Protein AF-0000000085042756 (afdb_homodimer)

Secondary structure (DSSP, 8-state):
-----GGGGGGGSHHHHHHHHHHHHHHHHHHHHHHHHHHT-HHHHHHHEEEEEEEE-TTS-EE-HHHHHHHHHTSSS-EEEEEEEEEEEEEETTEEEEEEEEEEEE--TTS--EEEEEEEEEEEEEETTEEEEEEEEEEE-/--------GGGGSHHHHHHHHHHHHHHHHHHHHHHHHHHT-HHHHHHHEEEEEEEE-TTS-EE-HHHHHHHHHTSSS-EEEEEEEEEEEEEETTEEEEEEEEEEEE--TTS--EEEEEEEEEEEEEETTEEEEEEEEEEE-

Organism: Cyclobacterium marinum (strain ATCC 25205 / DSM 745 / LMG 13164 / NCIMB 1802) (NCBI:txid880070)

Nearest PDB structures (foldseek):
  2r4i-assembly1_B  TM=9.345E-01  e=8.803E-09  Cytophaga hutchinsonii ATCC 33406
  3fsd-assembly1_A-2  TM=9.261E-01  e=1.048E-08  Rhodospirillum rubrum ATCC 11170
  7urz-assembly1_A  TM=7.997E-01  e=5.750E-07  Homo sapiens
  5ien-assembly2_B  TM=8.148E-01  e=1.635E-06  synthetic construct
  2gex-assembly1_A  TM=6.439E-01  e=2.227E-05  Streptomyces nogalater

Foldseek 3Di:
DDDDPDPDDPDPPPVVVVVVVVQVQVVVLVVQCQVCLQVLPLVSLPVQADQQEWEAEAVGDTDGSVRVSCCRNVQQWHWNDWDWAPWDWDDDVQKIKIWTWIWGWTDGPPDDIDIDTWIKIWMWGDDPNHTHTRYMHIHHD/DPDDPPDDDPDPPPVVVVVVVVQVQVVVLVVQCQVCLQVLPLVSLPVQADQQEWEAEAVGDTDGSVRVSCCRNVQQWHWNDWDWADWDWDDDVQKIKIWTWIWGWTDGPPDDIDIDTWIKIWMWGDDPNHTHTRYMHIHHD

Structure (mmCIF, N/CA/C/O backbone):
data_AF-0000000085042756-model_v1
#
loop_
_entity.id
_entity.type
_entity.pdbx_description
1 polymer 'DUF4440 domain-containing protein'
#
loop_
_atom_site.group_PDB
_atom_site.id
_atom_site.type_symbol
_atom_site.label_atom_id
_atom_site.label_alt_id
_atom_site.label_comp_id
_atom_site.label_asym_id
_atom_site.label_entity_id
_atom_site.label_seq_id
_atom_site.pdbx_PDB_ins_code
_atom_site.Cartn_x
_atom_site.Cartn_y
_atom_site.Cartn_z
_atom_site.occupancy
_atom_site.B_iso_or_equiv
_atom_site.auth_seq_id
_atom_site.auth_comp_id
_atom_site.auth_asym_id
_atom_site.auth_atom_id
_atom_site.pdbx_PDB_model_num
ATOM 1 N N . MET A 1 1 ? 49.281 -28.281 27.344 1 35.12 1 MET A N 1
ATOM 2 C CA . MET A 1 1 ? 47.906 -28.031 27.734 1 35.12 1 MET A CA 1
ATOM 3 C C . MET A 1 1 ? 47.281 -26.922 26.875 1 35.12 1 MET A C 1
ATOM 5 O O . MET A 1 1 ? 48 -26.094 26.312 1 35.12 1 MET A O 1
ATOM 9 N N . PHE A 1 2 ? 45.812 -27.109 26.391 1 37.91 2 PHE A N 1
ATOM 10 C CA . PHE A 1 2 ? 44.781 -26.688 25.453 1 37.91 2 PHE A CA 1
ATOM 11 C C . PHE A 1 2 ? 44.344 -25.266 25.75 1 37.91 2 PHE A C 1
ATOM 13 O O . PHE A 1 2 ? 43.688 -25 26.766 1 37.91 2 PHE A O 1
ATOM 20 N N . LYS A 1 3 ? 45.125 -24.172 25.453 1 38.56 3 LYS A N 1
ATOM 21 C CA . LYS A 1 3 ? 44.844 -22.75 25.594 1 38.56 3 LYS A CA 1
ATOM 22 C C . LYS A 1 3 ? 43.5 -22.375 24.984 1 38.56 3 LYS A C 1
ATOM 24 O O . LYS A 1 3 ? 42.938 -23.141 24.188 1 38.56 3 LYS A O 1
ATOM 29 N N . TYR A 1 4 ? 43.125 -20.984 24.781 1 41.78 4 TYR A N 1
ATOM 30 C CA . TYR A 1 4 ? 42.094 -19.953 24.828 1 41.78 4 TYR A CA 1
ATOM 31 C C . TYR A 1 4 ? 41.25 -19.969 23.562 1 41.78 4 TYR A C 1
ATOM 33 O O . TYR A 1 4 ? 41.75 -19.812 22.453 1 41.78 4 TYR A O 1
ATOM 41 N N . PHE A 1 5 ? 40.156 -20.797 23.484 1 42.5 5 PHE A N 1
ATOM 42 C CA . PHE A 1 5 ? 39.062 -20.969 22.531 1 42.5 5 PHE A CA 1
ATOM 43 C C . PHE A 1 5 ? 38.25 -19.688 22.375 1 42.5 5 PHE A C 1
ATOM 45 O O . PHE A 1 5 ? 37.688 -19.422 21.312 1 42.5 5 PHE A O 1
ATOM 52 N N . PHE A 1 6 ? 38 -18.734 23.344 1 44.19 6 PHE A N 1
ATOM 53 C CA . PHE A 1 6 ? 36.625 -18.25 23.516 1 44.19 6 PHE A CA 1
ATOM 54 C C . PHE A 1 6 ? 36.312 -17.141 22.516 1 44.19 6 PHE A C 1
ATOM 56 O O . PHE A 1 6 ? 35.188 -16.641 22.469 1 44.19 6 PHE A O 1
ATOM 63 N N . THR A 1 7 ? 37.062 -16.547 21.656 1 43.69 7 THR A N 1
ATOM 64 C CA . THR A 1 7 ? 36.75 -15.133 21.484 1 43.69 7 THR A CA 1
ATOM 65 C C . THR A 1 7 ? 35.562 -14.945 20.547 1 43.69 7 THR A C 1
ATOM 67 O O . THR A 1 7 ? 34.906 -13.891 20.562 1 43.69 7 THR A O 1
ATOM 70 N N . LEU A 1 8 ? 35.062 -15.883 19.688 1 46.75 8 LEU A N 1
ATOM 71 C CA . LEU A 1 8 ? 34.594 -15.234 18.469 1 46.75 8 LEU A CA 1
ATOM 72 C C . LEU A 1 8 ? 33.125 -14.82 18.578 1 46.75 8 LEU A C 1
ATOM 74 O O . LEU A 1 8 ? 32.531 -14.398 17.594 1 46.75 8 LEU A O 1
ATOM 78 N N . CYS A 1 9 ? 32.344 -15.031 19.688 1 44.5 9 CYS A N 1
ATOM 79 C CA . CYS A 1 9 ? 30.922 -15.125 19.438 1 44.5 9 CYS A CA 1
ATOM 80 C C . CYS A 1 9 ? 30.312 -13.742 19.25 1 44.5 9 CYS A C 1
ATOM 82 O O . CYS A 1 9 ? 29.094 -13.594 19.297 1 44.5 9 CYS A O 1
ATOM 84 N N . PHE A 1 10 ? 30.875 -12.547 19.391 1 45.38 10 PHE A N 1
ATOM 85 C CA . PHE A 1 10 ? 30.125 -11.375 19.844 1 45.38 10 PHE A CA 1
ATOM 86 C C . PHE A 1 10 ? 29.312 -10.781 18.688 1 45.38 10 PHE A C 1
ATOM 88 O O . PHE A 1 10 ? 28.766 -9.68 18.812 1 45.38 10 PHE A O 1
ATOM 95 N N . LEU A 1 11 ? 29.422 -11.133 17.422 1 44.56 11 LEU A N 1
ATOM 96 C CA . LEU A 1 11 ? 28.969 -10.148 16.438 1 44.56 11 LEU A CA 1
ATOM 97 C C . LEU A 1 11 ? 27.453 -10.164 16.297 1 44.56 11 LEU A C 1
ATOM 99 O O . LEU A 1 11 ? 26.891 -9.43 15.484 1 44.56 11 LEU A O 1
ATOM 103 N N . PHE A 1 12 ? 26.719 -11.156 16.766 1 45.97 12 PHE A N 1
ATOM 104 C CA . PHE A 1 12 ? 25.328 -11.297 16.328 1 45.97 12 PHE A CA 1
ATOM 105 C C . PHE A 1 12 ? 24.438 -10.289 17.031 1 45.97 12 PHE A C 1
ATOM 107 O O . PHE A 1 12 ? 23.281 -10.086 16.641 1 45.97 12 PHE A O 1
ATOM 114 N N . SER A 1 13 ? 24.828 -9.648 18.203 1 48.69 13 SER A N 1
ATOM 115 C CA . SER A 1 13 ? 23.875 -8.914 19.031 1 48.69 13 SER A CA 1
ATOM 116 C C . SER A 1 13 ? 23.578 -7.539 18.453 1 48.69 13 SER A C 1
ATOM 118 O O . SER A 1 13 ? 22.609 -6.887 18.844 1 48.69 13 SER A O 1
ATOM 120 N N . SER A 1 14 ? 24.391 -7 17.609 1 48.12 14 SER A N 1
ATOM 121 C CA . SER A 1 14 ? 24.219 -5.602 17.234 1 48.12 14 SER A CA 1
ATOM 122 C C . SER A 1 14 ? 23.094 -5.438 16.219 1 48.12 14 SER A C 1
ATOM 124 O O . SER A 1 14 ? 22.5 -4.363 16.109 1 48.12 14 SER A O 1
ATOM 126 N N . ALA A 1 15 ? 22.734 -6.469 15.453 1 50.44 15 ALA A N 1
ATOM 127 C CA . ALA A 1 15 ? 21.719 -6.332 14.414 1 50.44 15 ALA A CA 1
ATOM 128 C C . ALA A 1 15 ? 20.344 -6.078 15.016 1 50.44 15 ALA A C 1
ATOM 130 O O . ALA A 1 15 ? 19.578 -5.254 14.516 1 50.44 15 ALA A O 1
ATOM 131 N N . LEU A 1 16 ? 20 -6.66 16.109 1 49.41 16 LEU A N 1
ATOM 132 C CA . LEU A 1 16 ? 18.688 -6.508 16.719 1 49.41 16 LEU A CA 1
ATOM 133 C C . LEU A 1 16 ? 18.516 -5.098 17.281 1 49.41 16 LEU A C 1
ATOM 135 O O . LEU A 1 16 ? 17.438 -4.512 17.156 1 49.41 16 LEU A O 1
ATOM 139 N N . LEU A 1 17 ? 19.547 -4.496 18.031 1 46.59 17 LEU A N 1
ATOM 140 C CA . LEU A 1 17 ? 19.453 -3.145 18.562 1 46.59 17 LEU A CA 1
ATOM 141 C C . LEU A 1 17 ? 19.312 -2.121 17.453 1 46.59 17 LEU A C 1
ATOM 143 O O . LEU A 1 17 ? 18.594 -1.125 17.594 1 46.59 17 LEU A O 1
ATOM 147 N N . ALA A 1 18 ? 20 -2.387 16.359 1 55.75 18 ALA A N 1
ATOM 148 C CA . ALA A 1 18 ? 19.938 -1.485 15.211 1 55.75 18 ALA A CA 1
ATOM 149 C C . ALA A 1 18 ? 18.547 -1.481 14.586 1 55.75 18 ALA A C 1
ATOM 151 O O . ALA A 1 18 ? 18.031 -0.43 14.188 1 55.75 18 ALA A O 1
ATOM 152 N N . GLN A 1 19 ? 17.906 -2.586 14.664 1 68.06 19 GLN A N 1
ATOM 153 C CA . GLN A 1 19 ? 16.547 -2.66 14.125 1 68.06 19 GLN A CA 1
ATOM 154 C C . GLN A 1 19 ? 15.57 -1.886 15 1 68.06 19 GLN A C 1
ATOM 156 O O . GLN A 1 19 ? 14.68 -1.203 14.492 1 68.06 19 GLN A O 1
ATOM 161 N N . ASP A 1 20 ? 15.828 -1.825 16.234 1 80.56 20 ASP A N 1
ATOM 162 C CA . ASP A 1 20 ? 14.93 -1.137 17.156 1 80.56 20 ASP A CA 1
ATOM 163 C C . ASP A 1 20 ? 15 0.376 16.969 1 80.56 20 ASP A C 1
ATOM 165 O O . ASP A 1 20 ? 13.977 1.056 16.953 1 80.56 20 ASP A O 1
ATOM 169 N N . LYS A 1 21 ? 16.203 0.839 16.719 1 90.5 21 LYS A N 1
ATOM 170 C CA . LYS A 1 21 ? 16.359 2.279 16.531 1 90.5 21 LYS A CA 1
ATOM 171 C C . LYS A 1 21 ? 15.711 2.73 15.219 1 90.5 21 LYS A C 1
ATOM 173 O O . LYS A 1 21 ? 15.117 3.807 15.156 1 90.5 21 LYS A O 1
ATOM 178 N N . GLN A 1 22 ? 15.812 1.946 14.273 1 95 22 GLN A N 1
ATOM 179 C CA . GLN A 1 22 ? 15.219 2.287 12.984 1 95 22 GLN A CA 1
ATOM 180 C C . GLN A 1 22 ? 13.695 2.264 13.055 1 95 22 GLN A C 1
ATOM 182 O O . GLN A 1 22 ? 13.031 3.1 12.445 1 95 22 GLN A O 1
ATOM 187 N N . ILE A 1 23 ? 13.195 1.317 13.836 1 97.5 23 ILE A N 1
ATOM 188 C CA . ILE A 1 23 ? 11.75 1.239 14 1 97.5 23 ILE A CA 1
ATOM 189 C C . ILE A 1 23 ? 11.242 2.496 14.695 1 97.5 23 ILE A C 1
ATOM 191 O O . ILE A 1 23 ? 10.242 3.084 14.281 1 97.5 23 ILE A O 1
ATOM 195 N N . VAL A 1 24 ? 11.906 2.936 15.688 1 97.5 24 VAL A N 1
ATOM 196 C CA . VAL A 1 24 ? 11.516 4.137 16.406 1 97.5 24 VAL A CA 1
ATOM 197 C C . VAL A 1 24 ? 11.57 5.348 15.484 1 97.5 24 VAL A C 1
ATOM 199 O O . VAL A 1 24 ? 10.695 6.215 15.523 1 97.5 24 VAL A O 1
ATOM 202 N N . ALA A 1 25 ? 12.562 5.414 14.641 1 98.31 25 ALA A N 1
ATOM 203 C CA . ALA A 1 25 ? 12.688 6.52 13.688 1 98.31 25 ALA A CA 1
ATOM 204 C C . ALA A 1 25 ? 11.516 6.535 12.711 1 98.31 25 ALA A C 1
ATOM 206 O O . ALA A 1 25 ? 11 7.602 12.359 1 98.31 25 ALA A O 1
ATOM 207 N N . VAL A 1 26 ? 11.07 5.359 12.266 1 98.81 26 VAL A N 1
ATOM 208 C CA . VAL A 1 26 ? 9.914 5.27 11.383 1 98.81 26 VAL A CA 1
ATOM 209 C C . VAL A 1 26 ? 8.656 5.711 12.125 1 98.81 26 VAL A C 1
ATOM 211 O O . VAL A 1 26 ? 7.84 6.461 11.586 1 98.81 26 VAL A O 1
ATOM 214 N N . GLU A 1 27 ? 8.508 5.277 13.359 1 98.75 27 GLU A N 1
ATOM 215 C CA . GLU A 1 27 ? 7.355 5.668 14.164 1 98.75 27 GLU A CA 1
ATOM 216 C C . GLU A 1 27 ? 7.316 7.18 14.375 1 98.75 27 GLU A C 1
ATOM 218 O O . GLU A 1 27 ? 6.246 7.789 14.336 1 98.75 27 GLU A O 1
ATOM 223 N N . ASN A 1 28 ? 8.438 7.762 14.586 1 98.62 28 ASN A N 1
ATOM 224 C CA . ASN A 1 28 ? 8.508 9.211 14.711 1 98.62 28 ASN A CA 1
ATOM 225 C C . ASN A 1 28 ? 8.117 9.906 13.414 1 98.62 28 ASN A C 1
ATOM 227 O O . ASN A 1 28 ? 7.48 10.961 13.438 1 98.62 28 ASN A O 1
ATOM 231 N N . ALA A 1 29 ? 8.5 9.352 12.32 1 98.88 29 ALA A N 1
ATOM 232 C CA . ALA A 1 29 ? 8.117 9.906 11.023 1 98.88 29 ALA A CA 1
ATOM 233 C C . ALA A 1 29 ? 6.605 9.852 10.828 1 98.88 29 ALA A C 1
ATOM 235 O O . ALA A 1 29 ? 6 10.805 10.328 1 98.88 29 ALA A O 1
ATOM 236 N N . VAL A 1 30 ? 6.027 8.742 11.242 1 98.94 30 VAL A N 1
ATOM 237 C CA . VAL A 1 30 ? 4.578 8.625 11.156 1 98.94 30 VAL A CA 1
ATOM 238 C C . VAL A 1 30 ? 3.92 9.703 12.016 1 98.94 30 VAL A C 1
ATOM 240 O O . VAL A 1 30 ? 2.986 10.375 11.578 1 98.94 30 VAL A O 1
ATOM 243 N N . THR A 1 31 ? 4.41 9.898 13.219 1 98.81 31 THR A N 1
ATOM 244 C CA . THR A 1 31 ? 3.881 10.914 14.117 1 98.81 31 THR A CA 1
ATOM 245 C C . THR A 1 31 ? 4.008 12.305 13.5 1 98.81 31 THR A C 1
ATOM 247 O O . THR A 1 31 ? 3.074 13.102 13.562 1 98.81 31 THR A O 1
ATOM 250 N N . GLU A 1 32 ? 5.145 12.547 12.898 1 98.88 32 GLU A N 1
ATOM 251 C CA . GLU A 1 32 ? 5.363 13.828 12.234 1 98.88 32 GLU A CA 1
ATOM 252 C C . GLU A 1 32 ? 4.375 14.039 11.094 1 98.88 32 GLU A C 1
ATOM 254 O O . GLU A 1 32 ? 3.828 15.133 10.93 1 98.88 32 GLU A O 1
ATOM 259 N N . LEU A 1 33 ? 4.125 13.016 10.32 1 98.94 33 LEU A N 1
ATOM 260 C CA . LEU A 1 33 ? 3.158 13.109 9.234 1 98.94 33 LEU A CA 1
ATOM 261 C C . LEU A 1 33 ? 1.771 13.445 9.766 1 98.94 33 LEU A C 1
ATOM 263 O O . LEU A 1 33 ? 1.116 14.367 9.273 1 98.94 33 LEU A O 1
ATOM 267 N N . VAL A 1 34 ? 1.391 12.734 10.797 1 98.75 34 VAL A N 1
ATOM 268 C CA . VAL A 1 34 ? 0.057 12.906 11.359 1 98.75 34 VAL A CA 1
ATOM 269 C C . VAL A 1 34 ? -0.096 14.328 11.898 1 98.75 34 VAL A C 1
ATOM 271 O O . VAL A 1 34 ? -1.093 15 11.617 1 98.75 34 VAL A O 1
ATOM 274 N N . ASP A 1 35 ? 0.899 14.789 12.594 1 98.5 35 ASP A N 1
ATOM 275 C CA . ASP A 1 35 ? 0.873 16.141 13.156 1 98.5 35 ASP A CA 1
ATOM 276 C C . ASP A 1 35 ? 0.791 17.188 12.047 1 98.5 35 ASP A C 1
ATOM 278 O O . ASP A 1 35 ? 0.036 18.156 12.156 1 98.5 35 ASP A O 1
ATOM 282 N N . ALA A 1 36 ? 1.558 17 11 1 98.62 36 ALA A N 1
ATOM 283 C CA . ALA A 1 36 ? 1.574 17.938 9.883 1 98.62 36 ALA A CA 1
ATOM 284 C C . ALA A 1 36 ? 0.234 17.938 9.156 1 98.62 36 ALA A C 1
ATOM 286 O O . ALA A 1 36 ? -0.216 18.984 8.68 1 98.62 36 ALA A O 1
ATOM 287 N N . MET A 1 37 ? -0.431 16.797 9.047 1 98.56 37 MET A N 1
ATOM 288 C CA . MET A 1 37 ? -1.736 16.688 8.398 1 98.56 37 MET A CA 1
ATOM 289 C C . MET A 1 37 ? -2.799 17.438 9.195 1 98.56 37 MET A C 1
ATOM 291 O O . MET A 1 37 ? -3.592 18.188 8.625 1 98.56 37 MET A O 1
ATOM 295 N N . VAL A 1 38 ? -2.76 17.234 10.484 1 97.75 38 VAL A N 1
ATOM 296 C CA . VAL A 1 38 ? -3.74 17.891 11.336 1 97.75 38 VAL A CA 1
ATOM 297 C C . VAL A 1 38 ? -3.518 19.406 11.297 1 97.75 38 VAL A C 1
ATOM 299 O O . VAL A 1 38 ? -4.477 20.172 11.25 1 97.75 38 VAL A O 1
ATOM 302 N N . ALA A 1 39 ? -2.283 19.844 11.219 1 97.38 39 ALA A N 1
ATOM 303 C CA . ALA A 1 39 ? -1.941 21.266 11.203 1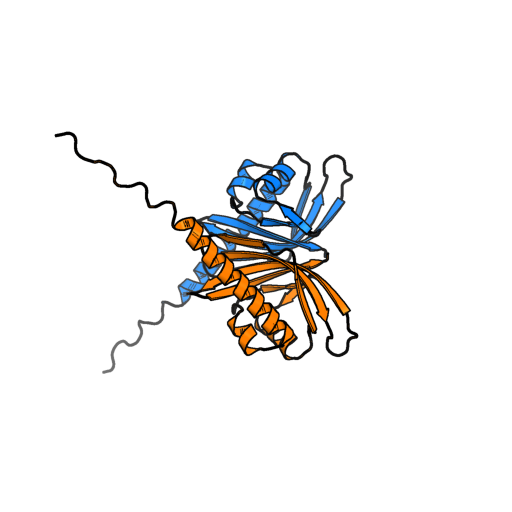 97.38 39 ALA A CA 1
ATOM 304 C C . ALA A 1 39 ? -2.182 21.859 9.82 1 97.38 39 ALA A C 1
ATOM 306 O O . ALA A 1 39 ? -2.244 23.078 9.672 1 97.38 39 ALA A O 1
ATOM 307 N N . GLY A 1 40 ? -2.254 21.047 8.82 1 97.38 40 GLY A N 1
ATOM 308 C CA . GLY A 1 40 ? -2.301 21.547 7.453 1 97.38 40 GLY A CA 1
ATOM 309 C C . GLY A 1 40 ? -1.048 22.297 7.051 1 97.38 40 GLY A C 1
ATOM 310 O O . GLY A 1 40 ? -1.123 23.297 6.348 1 97.38 40 GLY A O 1
ATOM 311 N N . ASP A 1 41 ? 0.108 21.844 7.527 1 98.38 41 ASP A N 1
ATOM 312 C CA . ASP A 1 41 ? 1.367 22.562 7.332 1 98.38 41 ASP A CA 1
ATOM 313 C C . ASP A 1 41 ? 2.049 22.125 6.035 1 98.38 41 ASP A C 1
ATOM 315 O O . ASP A 1 41 ? 2.711 21.078 6 1 98.38 41 ASP A O 1
ATOM 319 N N . ALA A 1 42 ? 1.979 22.938 5.035 1 98.75 42 ALA A N 1
ATOM 320 C CA . ALA A 1 42 ? 2.471 22.594 3.703 1 98.75 42 ALA A CA 1
ATOM 321 C C . ALA A 1 42 ? 3.967 22.297 3.73 1 98.75 42 ALA A C 1
ATOM 323 O O . ALA A 1 42 ? 4.434 21.344 3.096 1 98.75 42 ALA A O 1
ATOM 324 N N . SER A 1 43 ? 4.699 23.094 4.398 1 98.81 43 SER A N 1
ATOM 325 C CA . SER A 1 43 ? 6.152 22.953 4.422 1 98.81 43 SER A CA 1
ATOM 326 C C . SER A 1 43 ? 6.57 21.641 5.086 1 98.81 43 SER A C 1
ATOM 328 O O . SER A 1 43 ? 7.441 20.938 4.578 1 98.81 43 SER A O 1
ATOM 330 N N . ARG A 1 44 ? 5.988 21.281 6.203 1 98.81 44 ARG A N 1
ATOM 331 C CA . ARG A 1 44 ? 6.297 20.031 6.895 1 98.81 44 ARG A CA 1
ATOM 332 C C . ARG A 1 44 ? 5.867 18.828 6.062 1 98.81 44 ARG A C 1
ATOM 334 O O . ARG A 1 44 ? 6.574 17.828 6.012 1 98.81 44 ARG A O 1
ATOM 341 N N . LEU A 1 45 ? 4.707 18.984 5.406 1 98.94 45 LEU A N 1
ATOM 342 C CA . LEU A 1 45 ? 4.219 17.906 4.555 1 98.94 45 LEU A CA 1
ATOM 343 C C . LEU A 1 45 ? 5.156 17.672 3.375 1 98.94 45 LEU A C 1
ATOM 345 O O . LEU A 1 45 ? 5.422 16.531 3.002 1 98.94 45 LEU A O 1
ATOM 349 N N . GLU A 1 46 ? 5.598 18.719 2.807 1 98.88 46 GLU A N 1
ATOM 350 C CA . GLU A 1 46 ? 6.535 18.609 1.696 1 98.88 46 GLU A CA 1
ATOM 351 C C . GLU A 1 46 ? 7.824 17.922 2.131 1 98.88 46 GLU A C 1
ATOM 353 O O . GLU A 1 46 ? 8.367 17.094 1.393 1 98.88 46 GLU A O 1
ATOM 358 N N . LYS A 1 47 ? 8.297 18.219 3.273 1 98.75 47 LYS A N 1
ATOM 359 C CA . LYS A 1 47 ? 9.555 17.688 3.775 1 98.75 47 LYS A CA 1
ATOM 360 C C . LYS A 1 47 ? 9.438 16.203 4.094 1 98.75 47 LYS A C 1
ATOM 362 O O . LYS A 1 47 ? 10.383 15.438 3.889 1 98.75 47 LYS A O 1
ATOM 367 N N . ILE A 1 48 ? 8.281 15.766 4.547 1 98.94 48 ILE A N 1
ATOM 368 C CA . ILE A 1 48 ? 8.148 14.414 5.074 1 98.94 48 ILE A CA 1
ATOM 369 C C . ILE A 1 48 ? 7.621 13.484 3.982 1 98.94 48 ILE A C 1
ATOM 371 O O . ILE A 1 48 ? 7.484 12.273 4.199 1 98.94 48 ILE A O 1
ATOM 375 N N . THR A 1 49 ? 7.305 14.008 2.771 1 98.94 49 THR A N 1
ATOM 376 C CA . THR A 1 49 ? 6.82 13.164 1.681 1 98.94 49 THR A CA 1
ATOM 377 C C . THR A 1 49 ? 7.738 13.273 0.467 1 98.94 49 THR A C 1
ATOM 379 O O . THR A 1 49 ? 8.398 14.297 0.267 1 98.94 49 THR A O 1
ATOM 382 N N . ASP A 1 50 ? 7.789 12.227 -0.308 1 98.88 50 ASP A N 1
ATOM 383 C CA . ASP A 1 50 ? 8.633 12.164 -1.499 1 98.88 50 ASP A CA 1
ATOM 384 C C . ASP A 1 50 ? 8 12.938 -2.658 1 98.88 50 ASP A C 1
ATOM 386 O O . ASP A 1 50 ? 6.781 12.922 -2.828 1 98.88 50 ASP A O 1
ATOM 390 N N . PRO A 1 51 ? 8.852 13.57 -3.506 1 98.44 51 PRO A N 1
ATOM 391 C CA . PRO A 1 51 ? 8.289 14.219 -4.691 1 98.44 51 PRO A CA 1
ATOM 392 C C . PRO A 1 51 ? 7.516 13.258 -5.586 1 98.44 51 PRO A C 1
ATOM 394 O O . PRO A 1 51 ? 6.645 13.68 -6.348 1 98.44 51 PRO A O 1
ATOM 397 N N . ASN A 1 52 ? 7.789 11.938 -5.504 1 98.12 52 ASN A N 1
ATOM 398 C CA . ASN A 1 52 ? 7.098 10.922 -6.293 1 98.12 52 ASN A CA 1
ATOM 399 C C . ASN A 1 52 ? 5.996 10.234 -5.484 1 98.12 52 ASN A C 1
ATOM 401 O O . ASN A 1 52 ? 5.629 9.094 -5.77 1 98.12 52 ASN A O 1
ATOM 405 N N . LEU A 1 53 ? 5.496 10.945 -4.539 1 98.88 53 LEU A N 1
ATOM 406 C CA . LEU A 1 53 ? 4.465 10.406 -3.66 1 98.88 53 LEU A CA 1
ATOM 407 C C . LEU A 1 53 ? 3.279 9.891 -4.465 1 98.88 53 LEU A C 1
ATOM 409 O O . LEU A 1 53 ? 2.824 10.555 -5.402 1 98.88 53 LEU A O 1
ATOM 413 N N . SER A 1 54 ? 2.811 8.703 -4.148 1 98.94 54 SER A N 1
ATOM 414 C CA . SER A 1 54 ? 1.53 8.141 -4.566 1 98.94 54 SER A CA 1
ATOM 415 C C . SER A 1 54 ? 0.607 7.922 -3.371 1 98.94 54 SER A C 1
ATOM 417 O O . SER A 1 54 ? 0.755 6.941 -2.639 1 98.94 54 SER A O 1
ATOM 419 N N . TYR A 1 55 ? -0.352 8.812 -3.152 1 98.94 55 TYR A N 1
ATOM 420 C CA . TYR A 1 55 ? -1.206 8.836 -1.971 1 98.94 55 TYR A CA 1
ATOM 421 C C . TYR A 1 55 ? -2.619 8.375 -2.309 1 98.94 55 TYR A C 1
ATOM 423 O O . TYR A 1 55 ? -3.414 9.141 -2.861 1 98.94 55 TYR A O 1
ATOM 431 N N . GLY A 1 56 ? -2.936 7.129 -1.899 1 98.94 56 GLY A N 1
ATOM 432 C CA . GLY A 1 56 ? -4.207 6.527 -2.266 1 98.94 56 GLY A CA 1
ATOM 433 C C . GLY A 1 56 ? -5.223 6.543 -1.137 1 98.94 56 GLY A C 1
ATOM 434 O O . GLY A 1 56 ? -4.891 6.211 0.004 1 98.94 56 GLY A O 1
ATOM 435 N N . HIS A 1 57 ? -6.395 6.926 -1.464 1 98.38 57 HIS A N 1
ATOM 436 C CA . HIS A 1 57 ? -7.5 6.969 -0.515 1 98.38 57 HIS A CA 1
ATOM 437 C C . HIS A 1 57 ? -8.375 5.727 -0.633 1 98.38 57 HIS A C 1
ATOM 439 O O . HIS A 1 57 ? -8.273 4.977 -1.608 1 98.38 57 HIS A O 1
ATOM 445 N N . SER A 1 58 ? -9.258 5.551 0.314 1 97.94 58 SER A N 1
ATOM 446 C CA . SER A 1 58 ? -10.094 4.352 0.383 1 97.94 58 SER A CA 1
ATOM 447 C C . SER A 1 58 ? -11.141 4.348 -0.722 1 97.94 58 SER A C 1
ATOM 449 O O . SER A 1 58 ? -11.664 3.289 -1.08 1 97.94 58 SER A O 1
ATOM 451 N N . ASN A 1 59 ? -11.422 5.496 -1.243 1 96.75 59 ASN A N 1
ATOM 452 C CA . ASN A 1 59 ? -12.43 5.586 -2.295 1 96.75 59 ASN A CA 1
ATOM 453 C C . ASN A 1 59 ? -11.805 5.504 -3.682 1 96.75 59 ASN A C 1
ATOM 455 O O . ASN A 1 59 ? -12.484 5.684 -4.691 1 96.75 59 ASN A O 1
ATOM 459 N N . GLY A 1 60 ? -10.477 5.371 -3.754 1 97.88 60 GLY A N 1
ATOM 460 C CA . GLY A 1 60 ? -9.812 5.164 -5.031 1 97.88 60 GLY A CA 1
ATOM 461 C C . GLY A 1 60 ? -9.109 6.402 -5.547 1 97.88 60 GLY A C 1
ATOM 462 O O . GLY A 1 60 ? -8.328 6.332 -6.496 1 97.88 60 GLY A O 1
ATOM 463 N N . LEU A 1 61 ? -9.383 7.562 -4.961 1 97.94 61 LEU A N 1
ATOM 464 C CA . LEU A 1 61 ? -8.648 8.766 -5.34 1 97.94 61 LEU A CA 1
ATOM 465 C C . LEU A 1 61 ? -7.156 8.594 -5.09 1 97.94 61 LEU A C 1
ATOM 467 O O . LEU A 1 61 ? -6.75 8.102 -4.039 1 97.94 61 LEU A O 1
ATOM 471 N N . ILE A 1 62 ? -6.324 8.938 -6.113 1 98.81 62 ILE A N 1
ATOM 472 C CA . ILE A 1 62 ? -4.871 8.938 -5.992 1 98.81 62 ILE A CA 1
ATOM 473 C C . ILE A 1 62 ? -4.344 10.359 -6.16 1 98.81 62 ILE A C 1
ATOM 475 O O . ILE A 1 62 ? -4.684 11.047 -7.125 1 98.81 62 ILE A O 1
ATOM 479 N N . GLU A 1 63 ? -3.527 10.805 -5.234 1 98.88 63 GLU A N 1
ATOM 480 C CA . GLU A 1 63 ? -2.92 12.133 -5.293 1 98.88 63 GLU A CA 1
ATOM 481 C C . GLU A 1 63 ? -1.398 12.039 -5.352 1 98.88 63 GLU A C 1
ATOM 483 O O . GLU A 1 63 ? -0.796 11.203 -4.68 1 98.88 63 GLU A O 1
ATOM 488 N N . ASN A 1 64 ? -0.816 12.914 -6.137 1 98.81 64 ASN A N 1
ATOM 489 C CA . ASN A 1 64 ? 0.622 13.125 -6.012 1 98.81 64 ASN A CA 1
ATOM 490 C C . ASN A 1 64 ? 0.953 14.07 -4.863 1 98.81 64 ASN A C 1
ATOM 492 O O . ASN A 1 64 ? 0.062 14.484 -4.121 1 98.81 64 ASN A O 1
ATOM 496 N N . GLN A 1 65 ? 2.219 14.375 -4.727 1 98.88 65 GLN A N 1
ATOM 497 C CA . GLN A 1 65 ? 2.641 15.172 -3.578 1 98.88 65 GLN A CA 1
ATOM 498 C C . GLN A 1 65 ? 1.958 16.531 -3.576 1 98.88 65 GLN A C 1
ATOM 500 O O . GLN A 1 65 ? 1.438 16.984 -2.549 1 98.88 65 GLN A O 1
ATOM 505 N N . SER A 1 66 ? 1.99 17.219 -4.699 1 98.88 66 SER A N 1
ATOM 506 C CA . SER A 1 66 ? 1.427 18.562 -4.793 1 98.88 66 SER A CA 1
ATOM 507 C C . SER A 1 66 ? -0.064 18.562 -4.473 1 98.88 66 SER A C 1
ATOM 509 O O . SER A 1 66 ? -0.547 19.422 -3.736 1 98.88 66 SER A O 1
ATOM 511 N N . GLU A 1 67 ? -0.762 17.625 -5.008 1 98.81 67 GLU A N 1
ATOM 512 C CA . GLU A 1 67 ? -2.197 17.516 -4.77 1 98.81 67 GLU A CA 1
ATOM 513 C C . GLU A 1 67 ? -2.494 17.203 -3.305 1 98.81 67 GLU A C 1
ATOM 515 O O . GLU A 1 67 ? -3.402 17.781 -2.713 1 98.81 67 GLU A O 1
ATOM 520 N N . PHE A 1 68 ? -1.755 16.344 -2.76 1 98.75 68 PHE A N 1
ATOM 521 C CA . PHE A 1 68 ? -1.871 15.969 -1.357 1 98.75 68 PHE A CA 1
ATOM 522 C C . PHE A 1 68 ? -1.675 17.172 -0.449 1 98.75 68 PHE A C 1
ATOM 524 O O . PHE A 1 68 ? -2.506 17.438 0.42 1 98.75 68 PHE A O 1
ATOM 531 N N . ILE A 1 69 ? -0.59 17.828 -0.708 1 98.88 69 ILE A N 1
ATOM 532 C CA . ILE A 1 69 ? -0.249 18.984 0.12 1 98.88 69 ILE A CA 1
ATOM 533 C C . ILE A 1 69 ? -1.31 20.062 -0.044 1 98.88 69 ILE A C 1
ATOM 535 O O . ILE A 1 69 ? -1.772 20.641 0.941 1 98.88 69 ILE A O 1
ATOM 539 N N . LYS A 1 70 ? -1.748 20.312 -1.225 1 98.56 70 LYS A N 1
ATOM 540 C CA . LYS A 1 70 ? -2.736 21.359 -1.497 1 98.56 70 LYS A CA 1
ATOM 541 C C . LYS A 1 70 ? -4.066 21.047 -0.816 1 98.56 70 LYS A C 1
ATOM 543 O O . LYS A 1 70 ? -4.707 21.938 -0.255 1 98.56 70 LYS A O 1
ATOM 548 N N . ALA A 1 71 ? -4.473 19.828 -0.877 1 97.75 71 ALA A N 1
ATOM 549 C CA . ALA A 1 71 ? -5.742 19.438 -0.274 1 97.75 71 ALA A CA 1
ATOM 550 C C . ALA A 1 71 ? -5.758 19.734 1.221 1 97.75 71 ALA A C 1
ATOM 552 O O . ALA A 1 71 ? -6.766 20.203 1.757 1 97.75 71 ALA A O 1
ATOM 553 N N . LEU A 1 72 ? -4.664 19.5 1.859 1 97.44 72 LEU A N 1
ATOM 554 C CA . LEU A 1 72 ? -4.59 19.672 3.307 1 97.44 72 LEU A CA 1
ATOM 555 C C . LEU A 1 72 ? -4.352 21.141 3.674 1 97.44 72 LEU A C 1
ATOM 557 O O . LEU A 1 72 ? -4.992 21.656 4.586 1 97.44 72 LEU A O 1
ATOM 561 N N . SER A 1 73 ? -3.52 21.812 2.934 1 97.12 73 SER A N 1
ATOM 562 C CA . SER A 1 73 ? -3.121 23.172 3.305 1 97.12 73 SER A CA 1
ATOM 563 C C . SER A 1 73 ? -4.195 24.188 2.92 1 97.12 73 SER A C 1
ATOM 565 O O . SER A 1 73 ? -4.27 25.266 3.508 1 97.12 73 SER A O 1
ATOM 567 N N . SER A 1 74 ? -5.043 23.844 1.988 1 96.06 74 SER A N 1
ATOM 568 C CA . SER A 1 74 ? -6.117 24.75 1.574 1 96.06 74 SER A CA 1
ATOM 569 C C . SER A 1 74 ? -7.348 24.578 2.463 1 96.06 74 SER A C 1
ATOM 571 O O . SER A 1 74 ? -8.258 25.422 2.432 1 96.06 74 SER A O 1
ATOM 573 N N . GLY A 1 75 ? -7.379 23.5 3.223 1 91.94 75 GLY A N 1
ATOM 574 C CA . GLY A 1 75 ? -8.531 23.219 4.066 1 91.94 75 GLY A CA 1
ATOM 575 C C . GLY A 1 75 ? -9.602 22.391 3.361 1 91.94 75 GLY A C 1
ATOM 576 O O . GLY A 1 75 ? -10.625 22.062 3.957 1 91.94 75 GLY A O 1
ATOM 577 N N . VAL A 1 76 ? -9.352 22.031 2.119 1 91 76 VAL A N 1
ATOM 578 C CA . VAL A 1 76 ? -10.273 21.156 1.403 1 91 76 VAL A CA 1
ATOM 579 C C . VAL A 1 76 ? -10.398 19.828 2.137 1 91 76 VAL A C 1
ATOM 581 O O . VAL A 1 76 ? -11.5 19.297 2.285 1 91 76 VAL A O 1
ATOM 584 N N . SER A 1 77 ? -9.312 19.312 2.539 1 90.94 77 SER A N 1
ATOM 585 C CA . SER A 1 77 ? -9.234 18.203 3.494 1 90.94 77 SER A CA 1
ATOM 586 C C . SER A 1 77 ? -8.695 18.688 4.84 1 90.94 77 SER A C 1
ATOM 588 O O . SER A 1 77 ? -7.543 19.125 4.934 1 90.94 77 SER A O 1
ATOM 590 N N . ASN A 1 78 ? -9.578 18.641 5.852 1 92.62 78 ASN A N 1
ATOM 591 C CA . ASN A 1 78 ? -9.234 19.188 7.16 1 92.62 78 ASN A CA 1
ATOM 592 C C . ASN A 1 78 ? -9.492 18.172 8.273 1 92.62 78 ASN A C 1
ATOM 594 O O . ASN A 1 78 ? -10.633 18.031 8.734 1 92.62 78 ASN A O 1
ATOM 598 N N . PHE A 1 79 ? -8.469 17.547 8.75 1 93.56 79 PHE A N 1
ATOM 599 C CA . PHE A 1 79 ? -8.547 16.672 9.906 1 93.56 79 PHE A CA 1
ATOM 600 C C . PHE A 1 79 ? -8.531 17.484 11.203 1 93.56 79 PHE A C 1
ATOM 602 O O . PHE A 1 79 ? -7.641 18.297 11.422 1 93.56 79 PHE A O 1
ATOM 609 N N . THR A 1 80 ? -9.484 17.156 12.055 1 94 80 THR A N 1
ATOM 610 C CA . THR A 1 80 ? -9.5 17.828 13.352 1 94 80 THR A CA 1
ATOM 611 C C . THR A 1 80 ? -8.797 16.969 14.406 1 94 80 THR A C 1
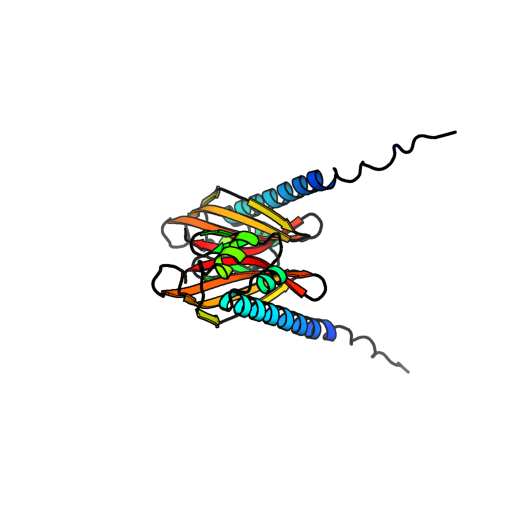ATOM 613 O O . THR A 1 80 ? -8.297 17.5 15.406 1 94 80 THR A O 1
ATOM 616 N N . GLU A 1 81 ? -8.82 15.703 14.133 1 95.12 81 GLU A N 1
ATOM 617 C CA . GLU A 1 81 ? -8.086 14.773 14.977 1 95.12 81 GLU A CA 1
ATOM 618 C C . GLU A 1 81 ? -7.75 13.484 14.227 1 95.12 81 GLU A C 1
ATOM 620 O O . GLU A 1 81 ? -8.516 13.055 13.359 1 95.12 81 GLU A O 1
ATOM 625 N N . ILE A 1 82 ? -6.637 12.945 14.57 1 98 82 ILE A N 1
ATOM 626 C CA . ILE A 1 82 ? -6.23 11.633 14.078 1 98 82 ILE A CA 1
ATOM 627 C C . ILE A 1 82 ? -5.688 10.789 15.234 1 98 82 ILE A C 1
ATOM 629 O O . ILE A 1 82 ? -4.824 11.25 15.992 1 98 82 ILE A O 1
ATOM 633 N N . ASP A 1 83 ? -6.246 9.68 15.391 1 98.25 83 ASP A N 1
ATOM 634 C CA . ASP A 1 83 ? -5.77 8.656 16.328 1 98.25 83 ASP A CA 1
ATOM 635 C C . ASP A 1 83 ? -5.258 7.43 15.578 1 98.25 83 ASP A C 1
ATOM 637 O O . ASP A 1 83 ? -6.004 6.797 14.828 1 98.25 83 ASP A O 1
ATOM 641 N N . ILE A 1 84 ? -4.031 7.086 15.805 1 98.81 84 ILE A N 1
ATOM 642 C CA . ILE A 1 84 ? -3.42 5.918 15.172 1 98.81 84 ILE A CA 1
ATOM 643 C C . ILE A 1 84 ? -3.482 4.727 16.125 1 98.81 84 ILE A C 1
ATOM 645 O O . ILE A 1 84 ? -3.039 4.816 17.281 1 98.81 84 ILE A O 1
ATOM 649 N N . GLN A 1 85 ? -4.027 3.633 15.625 1 98.75 85 GLN A N 1
ATOM 650 C CA . GLN A 1 85 ? -4.168 2.432 16.438 1 98.75 85 GLN A CA 1
ATOM 651 C C . GLN A 1 85 ? -3.574 1.215 15.742 1 98.75 85 GLN A C 1
ATOM 653 O O . GLN A 1 85 ? -3.529 1.162 14.508 1 98.75 85 GLN A O 1
ATOM 658 N N . ASN A 1 86 ? -3.066 0.208 16.531 1 98.5 86 ASN A N 1
ATOM 659 C CA . ASN A 1 86 ? -2.615 -1.097 16.062 1 98.5 86 ASN A CA 1
ATOM 660 C C . ASN A 1 86 ? -1.506 -0.963 15.016 1 98.5 86 ASN A C 1
ATOM 662 O O . ASN A 1 86 ? -1.527 -1.644 13.992 1 98.5 86 ASN A O 1
ATOM 666 N N . GLN A 1 87 ? -0.572 -0.108 15.289 1 98.75 87 GLN A N 1
ATOM 667 C CA . GLN A 1 87 ? 0.472 0.155 14.305 1 98.75 87 GLN A CA 1
ATOM 668 C C . GLN A 1 87 ? 1.532 -0.942 14.32 1 98.75 87 GLN A C 1
ATOM 670 O O . GLN A 1 87 ? 1.984 -1.361 15.391 1 98.75 87 GLN A O 1
ATOM 675 N N . THR A 1 88 ? 1.896 -1.402 13.117 1 98.75 88 THR A N 1
ATOM 676 C CA . THR A 1 88 ? 3.037 -2.293 12.938 1 98.75 88 THR A CA 1
ATOM 677 C C . THR A 1 88 ? 4.035 -1.695 11.953 1 98.75 88 THR A C 1
ATOM 679 O O . THR A 1 88 ? 3.652 -0.971 11.031 1 98.75 88 THR A O 1
ATOM 682 N N . VAL A 1 89 ? 5.32 -1.98 12.227 1 98.75 89 VAL A N 1
ATOM 683 C CA . VAL A 1 89 ? 6.406 -1.517 11.367 1 98.75 89 VAL A CA 1
ATOM 684 C C . VAL A 1 89 ? 7.293 -2.695 10.977 1 98.75 89 VAL A C 1
ATOM 686 O O . VAL A 1 89 ? 7.688 -3.494 11.828 1 98.75 89 VAL A O 1
ATOM 689 N N . SER A 1 90 ? 7.531 -2.852 9.688 1 98.19 90 SER A N 1
ATOM 690 C CA .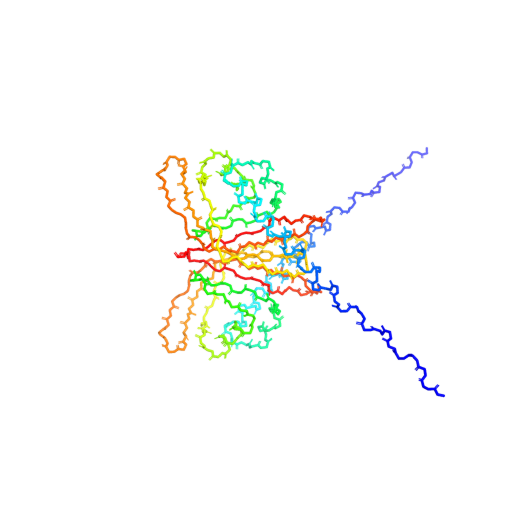 SER A 1 90 ? 8.539 -3.779 9.188 1 98.19 90 SER A CA 1
ATOM 691 C C . SER A 1 90 ? 9.523 -3.076 8.258 1 98.19 90 SER A C 1
ATOM 693 O O . SER A 1 90 ? 9.125 -2.227 7.453 1 98.19 90 SER A O 1
ATOM 695 N N . ILE A 1 91 ? 10.812 -3.42 8.461 1 97.88 91 ILE A N 1
ATOM 696 C CA . ILE A 1 91 ? 11.852 -2.773 7.66 1 97.88 91 ILE A CA 1
ATOM 697 C C . ILE A 1 91 ? 12.609 -3.822 6.852 1 97.88 91 ILE A C 1
ATOM 699 O O . ILE A 1 91 ? 13.07 -4.824 7.402 1 97.88 91 ILE A O 1
ATOM 703 N N . THR A 1 92 ? 12.656 -3.615 5.594 1 96.69 92 THR A N 1
ATOM 704 C CA . THR A 1 92 ? 13.461 -4.398 4.66 1 96.69 92 THR A CA 1
ATOM 705 C C . THR A 1 92 ? 14.375 -3.492 3.838 1 96.69 92 THR A C 1
ATOM 707 O O . THR A 1 92 ? 13.906 -2.754 2.969 1 96.69 92 THR A O 1
ATOM 710 N N . GLY A 1 93 ? 15.688 -3.57 4.121 1 93.56 93 GLY A N 1
ATOM 711 C CA . GLY A 1 93 ? 16.594 -2.617 3.486 1 93.56 93 GLY A CA 1
ATOM 712 C C . GLY A 1 93 ? 16.25 -1.174 3.812 1 93.56 93 GLY A C 1
ATOM 713 O O . GLY A 1 93 ? 16.156 -0.803 4.984 1 93.56 93 GLY A O 1
ATOM 714 N N . LYS A 1 94 ? 16.078 -0.394 2.787 1 96.31 94 LYS A N 1
ATOM 715 C CA . LYS A 1 94 ? 15.789 1.027 2.955 1 96.31 94 LYS A CA 1
ATOM 716 C C . LYS A 1 94 ? 14.305 1.305 2.793 1 96.31 94 LYS A C 1
ATOM 718 O O . LYS A 1 94 ? 13.906 2.436 2.506 1 96.31 94 LYS A O 1
ATOM 723 N N . THR A 1 95 ? 13.508 0.282 2.883 1 98.19 95 THR A N 1
ATOM 724 C CA . THR A 1 95 ? 12.055 0.417 2.785 1 98.19 95 THR A CA 1
ATOM 725 C C . THR A 1 95 ? 11.383 0.011 4.094 1 98.19 95 THR A C 1
ATOM 727 O O . THR A 1 95 ? 11.719 -1.024 4.672 1 98.19 95 THR A O 1
ATOM 730 N N . ALA A 1 96 ? 10.5 0.824 4.605 1 98.69 96 ALA A N 1
ATOM 731 C CA . ALA A 1 96 ? 9.664 0.479 5.75 1 98.69 96 ALA A CA 1
ATOM 732 C C . ALA A 1 96 ? 8.195 0.42 5.352 1 98.69 96 ALA A C 1
ATOM 734 O O . ALA A 1 96 ? 7.695 1.304 4.648 1 98.69 96 ALA A O 1
ATOM 735 N N . LEU A 1 97 ? 7.543 -0.627 5.738 1 98.94 97 LEU A N 1
ATOM 736 C CA . LEU A 1 97 ? 6.094 -0.77 5.652 1 98.94 97 LEU A CA 1
ATOM 737 C C . LEU A 1 97 ? 5.441 -0.492 7 1 98.94 97 LEU A C 1
ATOM 739 O O . LEU A 1 97 ? 5.863 -1.034 8.023 1 98.94 97 LEU A O 1
ATOM 743 N N . VAL A 1 98 ? 4.492 0.382 6.988 1 98.94 98 VAL A N 1
ATOM 744 C CA . VAL A 1 98 ? 3.725 0.662 8.195 1 98.94 98 VAL A CA 1
ATOM 745 C C . VAL A 1 98 ? 2.242 0.404 7.938 1 98.94 98 VAL A C 1
ATOM 747 O O . VAL A 1 98 ? 1.681 0.896 6.957 1 98.94 98 VAL A O 1
ATOM 750 N N . ARG A 1 99 ? 1.617 -0.382 8.781 1 98.94 99 ARG A N 1
ATOM 751 C CA . ARG A 1 99 ? 0.17 -0.565 8.773 1 98.94 99 ARG A CA 1
ATOM 752 C C . ARG A 1 99 ? -0.445 -0.072 10.086 1 98.94 99 ARG A C 1
ATOM 754 O O . ARG A 1 99 ? 0.119 -0.282 1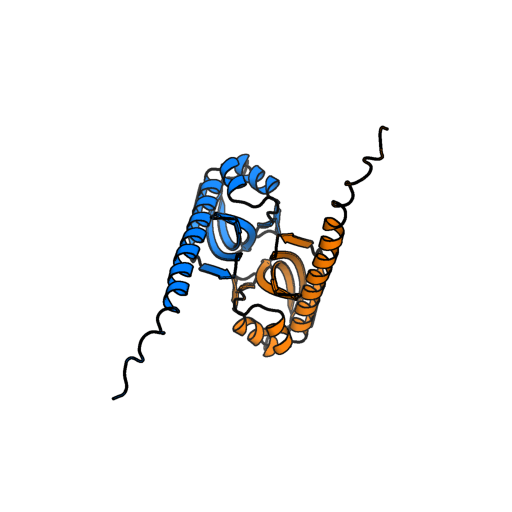1.156 1 98.94 99 ARG A O 1
ATOM 761 N N . HIS A 1 100 ? -1.587 0.582 9.969 1 98.94 100 HIS A N 1
ATOM 762 C CA . HIS A 1 100 ? -2.311 1.023 11.156 1 98.94 100 HIS A CA 1
ATOM 763 C C . HIS A 1 100 ? -3.762 1.35 10.828 1 98.94 100 HIS A C 1
ATOM 765 O O . HIS A 1 100 ? -4.148 1.376 9.656 1 98.94 100 HIS A O 1
ATOM 771 N N . PHE A 1 101 ? -4.52 1.489 11.852 1 98.88 101 PHE A N 1
ATOM 772 C CA . PHE A 1 101 ? -5.836 2.109 11.719 1 98.88 101 PHE A CA 1
ATOM 773 C C . PHE A 1 101 ? -5.746 3.613 11.953 1 98.88 101 PHE A C 1
ATOM 775 O O . PHE A 1 101 ? -5.09 4.066 12.891 1 98.88 101 PHE A O 1
ATOM 782 N N . LEU A 1 102 ? -6.309 4.355 11.07 1 98.75 102 LEU A N 1
ATOM 783 C CA . LEU A 1 102 ? -6.461 5.801 11.211 1 98.75 102 LEU A CA 1
ATOM 784 C C . LEU A 1 102 ? -7.902 6.16 11.555 1 98.75 102 LEU A C 1
ATOM 786 O O . LEU A 1 102 ? -8.789 6.059 10.703 1 98.75 102 LEU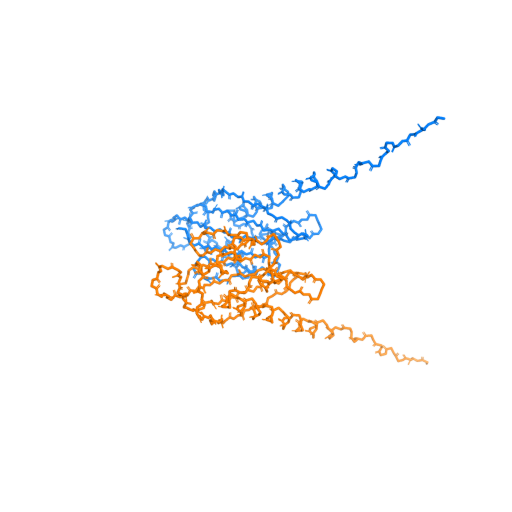 A O 1
ATOM 790 N N . ILE A 1 103 ? -8.047 6.504 12.773 1 98.31 103 ILE A N 1
ATOM 791 C CA . ILE A 1 103 ? -9.344 6.926 13.289 1 98.31 103 ILE A CA 1
ATOM 792 C C . ILE A 1 103 ? -9.328 8.43 13.562 1 98.31 103 ILE A C 1
ATOM 794 O O . ILE A 1 103 ? -8.352 8.953 14.102 1 98.31 103 ILE A O 1
ATOM 798 N N . GLY A 1 104 ? -10.43 9.078 13.133 1 97.06 104 GLY A N 1
ATOM 799 C CA . GLY A 1 104 ? -10.422 10.516 13.352 1 97.06 104 GLY A CA 1
ATOM 800 C C . GLY A 1 104 ? -11.711 11.188 12.906 1 97.06 104 GLY A C 1
ATOM 801 O O . GLY A 1 104 ? -12.766 10.555 12.859 1 97.06 104 GLY A O 1
ATOM 802 N N . LYS A 1 105 ? -11.547 12.508 12.797 1 96.56 105 LYS A N 1
ATOM 803 C CA . LYS A 1 105 ? -12.641 13.375 12.352 1 96.56 105 LYS A CA 1
ATOM 804 C C . LYS A 1 105 ? -12.133 14.43 11.375 1 96.56 105 LYS A C 1
ATOM 806 O O . LYS A 1 105 ? -11.016 14.93 11.5 1 96.56 105 LYS A O 1
ATOM 811 N N . THR A 1 106 ? -13.031 14.609 10.383 1 95.06 106 THR A N 1
ATOM 812 C CA . THR A 1 106 ? -12.734 15.695 9.453 1 95.06 106 THR A CA 1
ATOM 813 C C . THR A 1 106 ? -13.805 16.781 9.516 1 95.06 106 THR A C 1
ATOM 815 O O . THR A 1 106 ? -14.945 16.5 9.898 1 95.06 106 THR A O 1
ATOM 818 N N . HIS A 1 107 ? -13.367 17.953 9.242 1 94.69 107 HIS A N 1
ATOM 819 C CA . HIS A 1 107 ? -14.242 19.078 8.938 1 94.69 107 HIS A CA 1
ATOM 820 C C . HIS A 1 107 ? -13.805 19.797 7.664 1 94.69 107 HIS A C 1
ATOM 822 O O . HIS A 1 107 ? -13.18 20.859 7.723 1 94.69 107 HIS A O 1
ATOM 828 N N . ASN A 1 108 ? -14.172 19.203 6.504 1 91.19 108 ASN A N 1
ATOM 829 C CA . ASN A 1 108 ? -13.766 19.703 5.195 1 91.19 108 ASN A CA 1
ATOM 830 C C . ASN A 1 108 ? -14.508 21 4.832 1 91.19 108 ASN A C 1
ATOM 832 O O . ASN A 1 108 ? -15.617 21.234 5.316 1 91.19 108 ASN A O 1
ATOM 836 N N . LYS A 1 109 ? -13.852 21.656 3.99 1 88.94 109 LYS A N 1
ATOM 837 C CA . LYS A 1 109 ? -14.5 22.875 3.523 1 88.94 109 LYS A CA 1
ATOM 838 C C . LYS A 1 109 ? -15.875 22.578 2.934 1 88.94 109 LYS A C 1
ATOM 840 O O . LYS A 1 109 ? -16.031 21.641 2.148 1 88.94 109 LYS A O 1
ATOM 845 N N . ASP A 1 110 ? -16.797 23.266 3.395 1 88.25 110 ASP A N 1
ATOM 846 C CA . ASP A 1 110 ? -18.156 23.25 2.859 1 88.25 110 ASP A CA 1
ATOM 847 C C . ASP A 1 110 ? -18.859 21.922 3.145 1 88.25 110 ASP A C 1
ATOM 849 O O . ASP A 1 110 ? -19.719 21.484 2.379 1 88.25 110 ASP A O 1
ATOM 853 N N . SER A 1 111 ? -18.406 21.188 4.098 1 89.25 111 SER A N 1
ATOM 854 C CA . SER A 1 111 ? -19.016 19.922 4.488 1 89.25 111 SER A CA 1
ATOM 855 C C . SER A 1 111 ? -19.234 19.859 5.996 1 89.25 111 SER A C 1
ATOM 857 O O . SER A 1 111 ? -18.531 20.531 6.758 1 89.25 111 SER A O 1
ATOM 859 N N . ALA A 1 112 ? -20.188 19.078 6.41 1 91.19 112 ALA A N 1
ATOM 860 C CA . ALA A 1 112 ? -20.344 18.781 7.832 1 91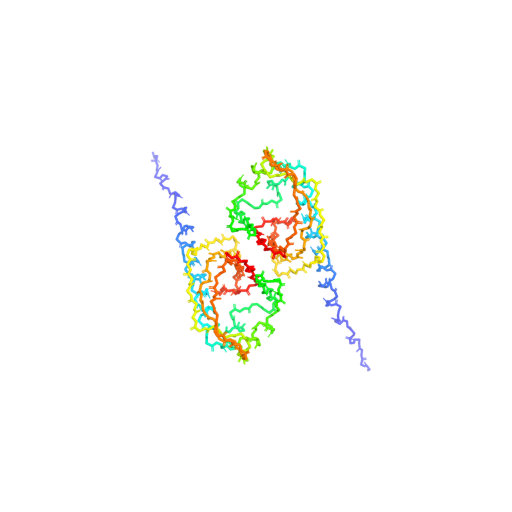.19 112 ALA A CA 1
ATOM 861 C C . ALA A 1 112 ? -19.219 17.906 8.344 1 91.19 112 ALA A C 1
ATOM 863 O O . ALA A 1 112 ? -18.609 17.156 7.578 1 91.19 112 ALA A O 1
ATOM 864 N N . PRO A 1 113 ? -18.891 18.031 9.641 1 91.5 113 PRO A N 1
ATOM 865 C CA . PRO A 1 113 ? -17.906 17.109 10.211 1 91.5 113 PRO A CA 1
ATOM 866 C C . PRO A 1 113 ? -18.281 15.641 10.023 1 91.5 113 PRO A C 1
ATOM 868 O O . PRO A 1 113 ? -19.469 15.312 9.992 1 91.5 113 PRO A O 1
ATOM 871 N N . GLY A 1 114 ? -17.281 14.828 9.859 1 94.25 114 GLY A N 1
ATOM 872 C CA . GLY A 1 114 ? -17.531 13.406 9.688 1 94.25 114 GLY A CA 1
ATOM 873 C C . GLY A 1 114 ? -16.438 12.539 10.273 1 94.25 114 GLY A C 1
ATOM 874 O O . GLY A 1 114 ? -15.297 12.992 10.453 1 94.25 114 GLY A O 1
ATOM 875 N N . PRO A 1 115 ? -16.859 11.312 10.625 1 96.31 115 PRO A N 1
ATOM 876 C CA . PRO A 1 115 ? -15.852 10.391 11.164 1 96.31 115 PRO A CA 1
ATOM 877 C C . PRO A 1 115 ? -14.977 9.773 10.078 1 96.31 115 PRO A C 1
ATOM 879 O O . PRO A 1 115 ? -15.383 9.703 8.914 1 96.31 115 PRO A O 1
ATOM 882 N N . VAL A 1 116 ? -13.797 9.453 10.438 1 97 116 VAL A N 1
ATOM 883 C CA . VAL A 1 116 ? -12.875 8.695 9.602 1 97 116 VAL A CA 1
ATOM 884 C C . VAL A 1 116 ? -12.5 7.391 10.297 1 97 116 VAL A C 1
ATOM 886 O O . VAL A 1 116 ? -12.211 7.383 11.5 1 97 116 VAL A O 1
ATOM 889 N N . ASN A 1 117 ? -12.578 6.305 9.68 1 98.19 117 ASN A N 1
ATOM 890 C CA . ASN A 1 117 ? -12.156 4.984 10.133 1 98.19 117 ASN A CA 1
ATOM 891 C C . ASN A 1 117 ? -11.578 4.16 8.992 1 98.19 117 ASN A C 1
ATOM 893 O O . ASN A 1 117 ? -12.32 3.547 8.219 1 98.19 117 ASN A O 1
ATOM 897 N N . LEU A 1 118 ? -10.273 4.137 8.984 1 98.69 118 LEU A N 1
ATOM 898 C CA . LEU A 1 118 ? -9.578 3.566 7.832 1 98.69 118 LEU A CA 1
ATOM 899 C C . LEU A 1 118 ? -8.523 2.559 8.281 1 98.69 118 LEU A C 1
ATOM 901 O O . LEU A 1 118 ? -7.957 2.689 9.367 1 98.69 118 LEU A O 1
ATOM 905 N N . GLY A 1 119 ? -8.281 1.524 7.469 1 98.88 119 GLY A N 1
ATOM 906 C CA . GLY A 1 119 ? -6.992 0.853 7.453 1 98.88 119 GLY A CA 1
ATOM 907 C C . GLY A 1 119 ? -6.023 1.446 6.449 1 98.88 119 GLY A C 1
ATOM 908 O O . GLY A 1 119 ? -6.438 1.968 5.414 1 98.88 119 GLY A O 1
ATOM 909 N N . VAL A 1 120 ? -4.727 1.392 6.824 1 98.94 120 VAL A N 1
ATOM 910 C CA . VAL A 1 120 ? -3.779 2.113 5.98 1 98.94 120 VAL A CA 1
ATOM 911 C C . VAL A 1 120 ? -2.482 1.315 5.863 1 98.94 120 VAL A C 1
ATOM 913 O O . VAL A 1 120 ? -1.983 0.779 6.859 1 98.94 120 VAL A O 1
ATOM 916 N N . LEU A 1 121 ? -1.963 1.188 4.664 1 99 121 LEU A N 1
ATOM 917 C CA . LEU A 1 121 ? -0.557 0.898 4.406 1 99 121 LEU A CA 1
ATOM 918 C C . LEU A 1 121 ? 0.191 2.16 3.99 1 99 121 LEU A C 1
ATOM 920 O O . LEU A 1 121 ? -0.25 2.879 3.09 1 99 121 LEU A O 1
ATOM 924 N N . THR A 1 122 ? 1.307 2.455 4.656 1 99 122 THR A N 1
ATOM 925 C CA . THR A 1 122 ? 2.238 3.459 4.156 1 99 122 THR A CA 1
ATOM 926 C C . THR A 1 122 ? 3.598 2.834 3.854 1 99 122 THR A C 1
ATOM 928 O O . THR A 1 122 ? 3.996 1.863 4.5 1 99 122 THR A O 1
ATOM 931 N N . VAL A 1 123 ? 4.25 3.389 2.883 1 99 123 VAL A N 1
ATOM 932 C CA . VAL A 1 123 ? 5.562 2.951 2.42 1 99 123 VAL A CA 1
ATOM 933 C C . VAL A 1 123 ? 6.57 4.09 2.576 1 99 123 VAL A C 1
ATOM 935 O O . VAL A 1 123 ? 6.391 5.168 2.004 1 99 123 VAL A O 1
ATOM 938 N N . TRP A 1 124 ? 7.59 3.801 3.336 1 98.94 124 TRP A N 1
ATOM 939 C CA . TRP A 1 124 ? 8.594 4.809 3.65 1 98.94 124 TRP A CA 1
ATOM 940 C C . TRP A 1 124 ? 9.961 4.41 3.09 1 98.94 124 TRP A C 1
ATOM 942 O O . TRP A 1 124 ? 10.32 3.232 3.105 1 98.94 124 TRP A O 1
ATOM 952 N N . GLN A 1 125 ? 10.656 5.41 2.645 1 98.62 125 GLN A N 1
ATOM 953 C CA . GLN A 1 125 ? 12.023 5.207 2.176 1 98.62 125 GLN A CA 1
ATOM 954 C C . GLN A 1 125 ? 13.023 5.953 3.053 1 98.62 125 GLN A C 1
ATOM 956 O O . GLN A 1 125 ? 12.797 7.113 3.408 1 98.62 125 GLN A O 1
ATOM 961 N N . LYS A 1 126 ? 14.055 5.234 3.352 1 97.75 126 LYS A N 1
ATOM 962 C CA . LYS A 1 126 ? 15.148 5.887 4.074 1 97.75 126 LYS A CA 1
ATOM 963 C C . LYS A 1 126 ? 15.992 6.742 3.133 1 97.75 126 LYS A C 1
ATOM 965 O O . LYS A 1 126 ? 16.516 6.242 2.139 1 97.75 126 LYS A O 1
ATOM 970 N N . LYS A 1 127 ? 16.109 7.98 3.373 1 96.62 127 LYS A N 1
ATOM 971 C CA . LYS A 1 127 ? 16.969 8.938 2.67 1 96.62 127 LYS A CA 1
ATOM 972 C C . LYS A 1 127 ? 17.906 9.641 3.639 1 96.62 127 LYS A C 1
ATOM 974 O O . LYS A 1 127 ? 17.484 10.539 4.371 1 96.62 127 LYS A O 1
ATOM 979 N N . GLY A 1 128 ? 19.188 9.242 3.58 1 94.62 128 GLY A N 1
ATOM 980 C CA . GLY A 1 128 ? 20.062 9.695 4.648 1 94.62 128 GLY A CA 1
ATOM 981 C C . GLY A 1 128 ? 19.625 9.211 6.02 1 94.62 128 GLY A C 1
ATOM 982 O O . GLY A 1 128 ? 19.516 8.008 6.254 1 94.62 128 GLY A O 1
ATOM 983 N N . LYS A 1 129 ? 19.297 10.125 6.902 1 94 129 LYS A N 1
ATOM 984 C CA . LYS A 1 129 ? 18.891 9.766 8.258 1 94 129 LYS A CA 1
ATOM 985 C C . LYS A 1 129 ? 17.375 9.867 8.422 1 94 129 LYS A C 1
ATOM 987 O O . LYS A 1 129 ? 16.844 9.562 9.484 1 94 129 LYS A O 1
ATOM 992 N N . SER A 1 130 ? 16.75 10.195 7.328 1 97.31 130 SER A N 1
ATOM 993 C CA . SER A 1 130 ? 15.312 10.469 7.418 1 97.31 130 SER A CA 1
ATOM 994 C C . SER A 1 130 ? 14.5 9.375 6.73 1 97.31 130 SER A C 1
ATOM 996 O O . SER A 1 130 ? 14.969 8.766 5.766 1 97.31 130 SER A O 1
ATOM 998 N N . TRP A 1 131 ? 13.352 9.156 7.293 1 98.69 131 TRP A N 1
ATOM 999 C CA . TRP A 1 131 ? 12.328 8.352 6.625 1 98.69 131 TRP A CA 1
ATOM 1000 C C . TRP A 1 131 ? 11.281 9.234 5.957 1 98.69 131 TRP A C 1
ATOM 1002 O O . TRP A 1 131 ? 10.672 10.086 6.613 1 98.69 131 TRP A O 1
ATOM 1012 N N . ILE A 1 132 ? 11.109 9 4.59 1 98.88 132 ILE A N 1
ATOM 1013 C CA . ILE A 1 132 ? 10.258 9.852 3.76 1 98.88 132 ILE A CA 1
ATOM 1014 C C . ILE A 1 132 ? 9.117 9.023 3.17 1 98.88 132 ILE A C 1
ATOM 1016 O O . ILE A 1 132 ? 9.344 7.918 2.666 1 98.88 132 ILE A O 1
ATOM 1020 N N . LEU A 1 133 ? 7.883 9.539 3.271 1 99 133 LEU A N 1
ATOM 1021 C CA . LEU A 1 133 ? 6.723 8.812 2.762 1 99 133 LEU A CA 1
ATOM 1022 C C . LEU A 1 13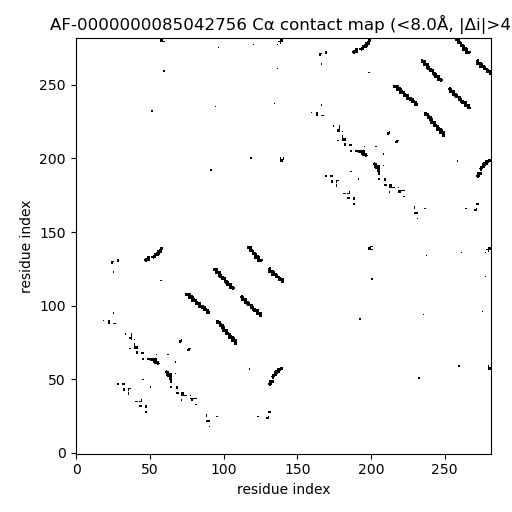3 ? 6.738 8.766 1.237 1 99 133 LEU A C 1
ATOM 1024 O O . LEU A 1 133 ? 6.793 9.812 0.582 1 99 133 LEU A O 1
ATOM 1028 N N . LEU A 1 134 ? 6.617 7.566 0.687 1 98.94 134 LEU A N 1
ATOM 1029 C CA . LEU A 1 134 ? 6.617 7.371 -0.76 1 98.94 134 LEU A CA 1
ATOM 1030 C C . LEU A 1 134 ? 5.227 6.984 -1.257 1 98.94 134 LEU A C 1
ATOM 1032 O O . LEU A 1 134 ? 4.844 7.336 -2.373 1 98.94 134 LEU A O 1
ATOM 1036 N N . ALA A 1 135 ? 4.492 6.23 -0.444 1 99 135 ALA A N 1
ATOM 1037 C CA . ALA A 1 135 ? 3.166 5.805 -0.888 1 99 135 ALA A CA 1
ATOM 1038 C C . ALA A 1 135 ? 2.24 5.559 0.301 1 99 135 ALA A C 1
ATOM 1040 O O . ALA A 1 135 ? 2.705 5.273 1.408 1 99 135 ALA A O 1
ATOM 1041 N N . ARG A 1 136 ? 0.988 5.656 0.064 1 99 136 ARG A N 1
ATOM 1042 C CA . ARG A 1 136 ? -0.09 5.305 0.983 1 99 136 ARG A CA 1
ATOM 1043 C C . ARG A 1 136 ? -1.243 4.637 0.243 1 99 136 ARG A C 1
ATOM 1045 O O . ARG A 1 136 ? -1.559 5.008 -0.89 1 99 136 ARG A O 1
ATOM 1052 N N . GLN A 1 137 ? -1.839 3.646 0.844 1 98.94 137 GLN A N 1
ATOM 1053 C CA . GLN A 1 137 ? -3.135 3.16 0.383 1 98.94 137 GLN A CA 1
ATOM 1054 C C . GLN A 1 137 ? -4.074 2.898 1.558 1 98.94 137 GLN A C 1
ATOM 1056 O O . GLN A 1 137 ? -3.785 2.059 2.414 1 98.94 137 GLN A O 1
ATOM 1061 N N . ALA A 1 138 ? -5.141 3.676 1.569 1 98.88 138 ALA A N 1
ATOM 1062 C CA . ALA A 1 138 ? -6.176 3.463 2.574 1 98.88 138 ALA A CA 1
ATOM 1063 C C . ALA A 1 138 ? -7.25 2.506 2.062 1 98.88 138 ALA A C 1
ATOM 1065 O O . ALA A 1 138 ? -7.426 2.352 0.851 1 98.88 138 ALA A O 1
ATOM 1066 N N . TYR A 1 139 ? -7.871 1.816 2.979 1 98.81 139 TYR A N 1
ATOM 1067 C CA . TYR A 1 139 ? -9.062 1.021 2.699 1 98.81 139 TYR A CA 1
ATOM 1068 C C . TYR A 1 139 ? -10.109 1.206 3.791 1 98.81 139 TYR A C 1
ATOM 1070 O O . TYR A 1 139 ? -9.773 1.538 4.93 1 98.81 139 TYR A O 1
ATOM 1078 N N . LYS A 1 140 ? -11.328 0.961 3.387 1 97.44 140 LYS A N 1
ATOM 1079 C CA . LYS A 1 140 ? -12.438 1.12 4.328 1 97.44 140 LYS A CA 1
ATOM 1080 C C . LYS A 1 140 ? -12.477 -0.03 5.328 1 97.44 140 LYS A C 1
ATOM 1082 O O . LYS A 1 140 ? -12.281 -1.189 4.957 1 97.44 140 LYS A O 1
ATOM 1087 N N . ARG A 1 141 ? -12.734 0.376 6.539 1 95.69 141 ARG A N 1
ATOM 1088 C CA . ARG A 1 141 ? -12.945 -0.625 7.578 1 95.69 141 ARG A CA 1
ATOM 1089 C C . ARG A 1 141 ? -14.43 -0.754 7.914 1 95.69 141 ARG A C 1
ATOM 1091 O O . ARG A 1 141 ? -15.188 0.207 7.777 1 95.69 141 ARG A O 1
ATOM 1098 N N . MET B 1 1 ? 44.75 29.547 -33.25 1 31.34 1 MET B N 1
ATOM 1099 C CA . MET B 1 1 ? 44.844 28.172 -32.781 1 31.34 1 MET B CA 1
ATOM 1100 C C . MET B 1 1 ? 43.562 27.781 -32.031 1 31.34 1 MET B C 1
ATOM 1102 O O . MET B 1 1 ? 43.594 26.875 -31.203 1 31.34 1 MET B O 1
ATOM 1106 N N . PHE B 1 2 ? 42.312 28.344 -32.219 1 36.5 2 PHE B N 1
ATOM 1107 C CA . PHE B 1 2 ? 41.094 28.25 -31.422 1 36.5 2 PHE B CA 1
ATOM 1108 C C . PHE B 1 2 ? 40.375 26.938 -31.688 1 36.5 2 PHE B C 1
ATOM 1110 O O . PHE B 1 2 ? 39.781 26.766 -32.781 1 36.5 2 PHE B O 1
ATOM 1117 N N . LYS B 1 3 ? 40.938 25.625 -31.219 1 39.41 3 LYS B N 1
ATOM 1118 C CA . LYS B 1 3 ? 40.469 24.25 -31.359 1 39.41 3 LYS B CA 1
ATOM 1119 C C . LYS B 1 3 ? 39.062 24.094 -30.797 1 39.41 3 LYS B C 1
ATOM 1121 O O . LYS B 1 3 ? 38.625 24.906 -29.984 1 39.41 3 LYS B O 1
ATOM 1126 N N . TYR B 1 4 ? 38.25 22.875 -31.094 1 43.44 4 TYR B N 1
ATOM 1127 C CA . TYR B 1 4 ? 37.031 22.109 -31.203 1 43.44 4 TYR B CA 1
ATOM 1128 C C . TYR B 1 4 ? 36.469 21.734 -29.828 1 43.44 4 TYR B C 1
ATOM 1130 O O . TYR B 1 4 ? 37.062 20.922 -29.109 1 43.44 4 TYR B O 1
ATOM 1138 N N . PHE B 1 5 ? 36 22.594 -28.984 1 44.97 5 PHE B N 1
ATOM 1139 C CA . PHE B 1 5 ? 35.469 22.203 -27.688 1 44.97 5 PHE B CA 1
ATOM 1140 C C . PHE B 1 5 ? 34.188 21.406 -27.844 1 44.97 5 PHE B C 1
ATOM 1142 O O . PHE B 1 5 ? 33.406 21.297 -26.906 1 44.97 5 PHE B O 1
ATOM 1149 N N . PHE B 1 6 ? 33.906 20.484 -28.875 1 46.97 6 PHE B N 1
ATOM 1150 C CA . PHE B 1 6 ? 32.562 19.953 -29.062 1 46.97 6 PHE B CA 1
ATOM 1151 C C . PHE B 1 6 ? 32.219 18.922 -28 1 46.97 6 PHE B C 1
ATOM 1153 O O . PHE B 1 6 ? 31.219 18.219 -28.109 1 46.97 6 PHE B O 1
ATOM 1160 N N . THR B 1 7 ? 32.938 18.719 -26.906 1 42.47 7 THR B N 1
ATOM 1161 C CA . THR B 1 7 ? 32.844 17.375 -26.344 1 42.47 7 THR B CA 1
ATOM 1162 C C . THR B 1 7 ? 31.406 17.125 -25.844 1 42.47 7 THR B C 1
ATOM 1164 O O . THR B 1 7 ? 30.797 16.109 -26.172 1 42.47 7 THR B O 1
ATOM 1167 N N . LEU B 1 8 ? 30.859 17.594 -24.672 1 44.28 8 LEU B N 1
ATOM 1168 C CA . LEU B 1 8 ? 30.516 16.719 -23.547 1 44.28 8 LEU B CA 1
ATOM 1169 C C . LEU B 1 8 ? 29.016 16.484 -23.5 1 44.28 8 LEU B C 1
ATOM 1171 O O . LEU B 1 8 ? 28.484 15.961 -22.516 1 44.28 8 LEU B O 1
ATOM 1175 N N . CYS B 1 9 ? 28.141 16.828 -24.453 1 45.47 9 CYS B N 1
ATOM 1176 C CA . CYS B 1 9 ? 26.75 16.906 -24 1 45.47 9 CYS B CA 1
ATOM 1177 C C . CYS B 1 9 ? 26.125 15.523 -23.891 1 45.47 9 CYS B C 1
ATOM 1179 O O . CYS B 1 9 ? 24.906 15.391 -23.844 1 45.47 9 CYS B O 1
ATOM 1181 N N . PHE B 1 10 ? 26.719 14.336 -24.094 1 45.22 10 PHE B N 1
ATOM 1182 C CA . PHE B 1 10 ? 25.984 13.141 -24.469 1 45.22 10 PHE B CA 1
ATOM 1183 C C . PHE B 1 10 ? 25.281 12.531 -23.266 1 45.22 10 PHE B C 1
ATOM 1185 O O . PHE B 1 10 ? 24.766 11.414 -23.328 1 45.22 10 PHE B O 1
ATOM 1192 N N . LEU B 1 11 ? 25.5 12.875 -21.984 1 43.81 11 LEU B N 1
ATOM 1193 C CA . LEU B 1 11 ? 25.203 11.891 -20.953 1 43.81 11 LEU B CA 1
ATOM 1194 C C . LEU B 1 11 ? 23.719 11.844 -20.641 1 43.81 11 LEU B C 1
ATOM 1196 O O . LEU B 1 11 ? 23.266 11.102 -19.766 1 43.81 11 LEU B O 1
ATOM 1200 N N . PHE B 1 12 ? 22.859 12.773 -21.016 1 45.94 12 PHE B N 1
ATOM 1201 C CA . PHE B 1 12 ? 21.547 12.844 -20.391 1 45.94 12 PHE B CA 1
ATOM 1202 C C . PHE B 1 12 ? 20.609 11.797 -20.969 1 45.94 12 PHE B C 1
ATOM 1204 O O . PHE B 1 12 ? 19.531 11.555 -20.438 1 45.94 12 PHE B O 1
ATOM 1211 N N . SER B 1 13 ? 20.844 11.164 -22.172 1 48.16 13 SER B N 1
ATOM 1212 C CA . SER B 1 13 ? 19.828 10.375 -22.859 1 48.16 13 SER B CA 1
ATOM 1213 C C . SER B 1 13 ? 19.703 8.977 -22.25 1 48.16 13 SER B C 1
ATOM 1215 O O . SER B 1 13 ? 18.75 8.258 -22.531 1 48.16 13 SER B O 1
ATOM 1217 N N . SER B 1 14 ? 20.672 8.453 -21.578 1 47.56 14 SER B N 1
ATOM 1218 C CA . SER B 1 14 ? 20.641 7.043 -21.188 1 47.56 14 SER B CA 1
ATOM 1219 C C . SER B 1 14 ? 19.703 6.812 -20 1 47.56 14 SER B C 1
ATOM 1221 O O . SER B 1 14 ? 19.219 5.699 -19.812 1 47.56 14 SER B O 1
ATOM 1223 N N . ALA B 1 15 ? 19.391 7.836 -19.203 1 50.97 15 ALA B N 1
ATOM 1224 C CA . ALA B 1 15 ? 18.562 7.641 -18.016 1 50.97 15 ALA B CA 1
ATOM 1225 C C . ALA B 1 15 ? 17.125 7.293 -18.391 1 50.97 15 ALA B C 1
ATOM 1227 O O . ALA B 1 15 ? 16.5 6.422 -17.766 1 50.97 15 ALA B O 1
ATOM 1228 N N . LEU B 1 16 ? 16.578 7.852 -19.391 1 49.59 16 LEU B N 1
ATOM 1229 C CA . LEU B 1 16 ? 15.188 7.613 -19.797 1 49.59 16 LEU B CA 1
ATOM 1230 C C . LEU B 1 16 ? 15.016 6.195 -20.328 1 49.59 16 LEU B C 1
ATOM 1232 O O . LEU B 1 16 ? 14.008 5.543 -20.047 1 49.59 16 LEU B O 1
ATOM 1236 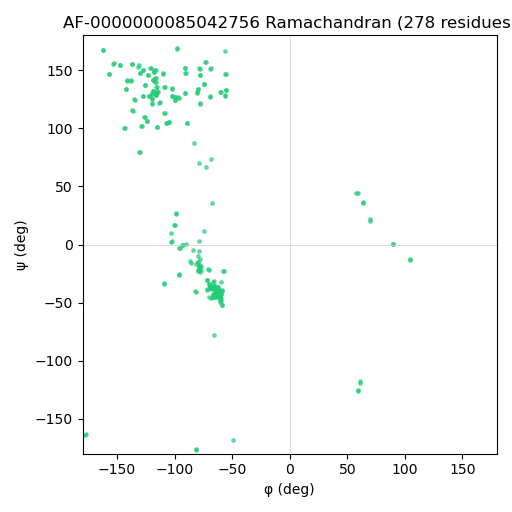N N . LEU B 1 17 ? 15.945 5.672 -21.234 1 46.84 17 LEU B N 1
ATOM 1237 C CA . LEU B 1 17 ? 15.844 4.312 -21.766 1 46.84 17 LEU B CA 1
ATOM 1238 C C . LEU B 1 17 ? 15.953 3.283 -20.641 1 46.84 17 LEU B C 1
ATOM 1240 O O . LEU B 1 17 ? 15.297 2.24 -20.688 1 46.84 17 LEU B O 1
ATOM 1244 N N . ALA B 1 18 ? 16.797 3.578 -19.672 1 56.09 18 ALA B N 1
ATOM 1245 C CA . ALA B 1 18 ? 16.984 2.68 -18.531 1 56.09 18 ALA B CA 1
ATOM 1246 C C . ALA B 1 18 ? 15.703 2.588 -17.688 1 56.09 18 ALA B C 1
ATOM 1248 O O . ALA B 1 18 ? 15.336 1.508 -17.219 1 56.09 18 ALA B O 1
ATOM 1249 N N . GLN B 1 19 ? 14.992 3.646 -17.672 1 67.88 19 GLN B N 1
ATOM 1250 C CA . GLN B 1 19 ? 13.742 3.631 -16.922 1 67.88 19 GLN B CA 1
ATOM 1251 C C . GLN B 1 19 ? 12.688 2.787 -17.625 1 67.88 19 GLN B C 1
ATOM 1253 O O . GLN B 1 19 ? 11.938 2.053 -16.984 1 67.88 19 GLN B O 1
ATOM 1258 N N . ASP B 1 20 ? 12.75 2.736 -18.891 1 80.69 20 ASP B N 1
ATOM 1259 C CA . ASP B 1 20 ? 11.758 1.981 -19.656 1 80.69 20 ASP B CA 1
ATOM 1260 C C . ASP B 1 20 ? 11.969 0.478 -19.484 1 80.69 20 ASP B C 1
ATOM 1262 O O . ASP B 1 20 ? 11 -0.27 -19.312 1 80.69 20 ASP B O 1
ATOM 1266 N N . LYS B 1 21 ? 13.219 0.102 -19.453 1 90.5 21 LYS B N 1
ATOM 1267 C CA . LYS B 1 21 ? 13.5 -1.322 -19.297 1 90.5 21 LYS B CA 1
ATOM 1268 C C . LYS B 1 21 ? 13.102 -1.808 -17.906 1 90.5 21 LYS B C 1
ATOM 1270 O O . LYS B 1 21 ? 12.602 -2.924 -17.75 1 90.5 21 LYS B O 1
ATOM 1275 N N . GLN B 1 22 ? 13.312 -1.006 -16.984 1 94.94 22 GLN B N 1
ATOM 1276 C CA . GLN B 1 22 ? 12.961 -1.376 -15.625 1 94.94 22 GLN B CA 1
ATOM 1277 C C . GLN B 1 22 ? 11.445 -1.456 -15.438 1 94.94 22 GLN B C 1
ATOM 1279 O O . GLN B 1 22 ? 10.945 -2.33 -14.734 1 94.94 22 GLN B O 1
ATOM 1284 N N . ILE B 1 23 ? 10.758 -0.554 -16.125 1 97.5 23 ILE B N 1
ATOM 1285 C CA . ILE B 1 23 ? 9.305 -0.575 -16.047 1 97.5 23 ILE B CA 1
ATOM 1286 C C . ILE B 1 23 ? 8.773 -1.867 -16.656 1 97.5 23 ILE B C 1
ATOM 1288 O O . ILE B 1 23 ? 7.895 -2.52 -16.078 1 97.5 23 ILE B O 1
ATOM 1292 N N . VAL B 1 24 ? 9.289 -2.266 -17.734 1 97.5 24 VAL B N 1
ATOM 1293 C CA . VAL B 1 24 ? 8.867 -3.496 -18.391 1 97.5 24 VAL B CA 1
ATOM 1294 C C . VAL B 1 24 ? 9.156 -4.695 -17.484 1 97.5 24 VAL B C 1
ATOM 1296 O O . VAL B 1 24 ? 8.344 -5.617 -17.391 1 97.5 24 VAL B O 1
ATOM 1299 N N . ALA B 1 25 ? 10.281 -4.695 -16.828 1 98.31 25 ALA B N 1
ATOM 1300 C CA . ALA B 1 25 ? 10.633 -5.785 -15.922 1 98.31 25 ALA B CA 1
ATOM 1301 C C . ALA B 1 25 ? 9.641 -5.871 -14.766 1 98.31 25 ALA B C 1
ATOM 1303 O O . ALA B 1 25 ? 9.266 -6.965 -14.336 1 98.31 25 ALA B O 1
ATOM 1304 N N . VAL B 1 26 ? 9.203 -4.727 -14.25 1 98.88 26 VAL B N 1
ATOM 1305 C CA . VAL B 1 26 ? 8.211 -4.707 -13.18 1 98.88 26 VAL B CA 1
ATOM 1306 C C . VAL B 1 26 ? 6.875 -5.238 -13.711 1 98.88 26 VAL B C 1
ATOM 1308 O O . VAL B 1 26 ? 6.211 -6.035 -13.047 1 98.88 26 VAL B O 1
ATOM 1311 N N . GLU B 1 27 ? 6.496 -4.82 -14.891 1 98.75 27 GLU B N 1
ATOM 1312 C CA . GLU B 1 27 ? 5.254 -5.293 -15.5 1 98.75 27 GLU B CA 1
ATOM 1313 C C . GLU B 1 27 ? 5.281 -6.805 -15.703 1 98.75 27 GLU B C 1
ATOM 1315 O O . GLU B 1 27 ? 4.277 -7.484 -15.492 1 98.75 27 GLU B O 1
ATOM 1320 N N . ASN B 1 28 ? 6.383 -7.312 -16.109 1 98.62 28 ASN B N 1
ATOM 1321 C CA . ASN B 1 28 ? 6.535 -8.758 -16.25 1 98.62 28 ASN B CA 1
ATOM 1322 C C . ASN B 1 28 ? 6.41 -9.469 -14.914 1 98.62 28 ASN B C 1
ATOM 1324 O O . ASN B 1 28 ? 5.852 -10.562 -14.836 1 98.62 28 ASN B O 1
ATOM 1328 N N . ALA B 1 29 ? 6.934 -8.883 -13.898 1 98.88 29 ALA B N 1
ATOM 1329 C CA . ALA B 1 29 ? 6.805 -9.461 -12.562 1 98.88 29 ALA B CA 1
ATOM 1330 C C . ALA B 1 29 ? 5.348 -9.5 -12.117 1 98.88 29 ALA B C 1
ATOM 1332 O O . ALA B 1 29 ? 4.898 -10.492 -11.531 1 98.88 29 ALA B O 1
ATOM 1333 N N . VAL B 1 30 ? 4.637 -8.438 -12.414 1 98.94 30 VAL B N 1
ATOM 1334 C CA . VAL B 1 30 ? 3.213 -8.414 -12.094 1 98.94 30 VAL B CA 1
ATOM 1335 C C . VAL B 1 30 ? 2.496 -9.539 -12.836 1 98.94 30 VAL B C 1
ATOM 1337 O O . VAL B 1 30 ? 1.695 -10.273 -12.25 1 98.94 30 VAL B O 1
ATOM 1340 N N . THR B 1 31 ? 2.793 -9.703 -14.102 1 98.81 31 THR B N 1
ATOM 1341 C CA . THR B 1 31 ? 2.189 -10.766 -14.906 1 98.81 31 THR B CA 1
ATOM 1342 C C . THR B 1 31 ? 2.512 -12.133 -14.328 1 98.81 31 THR B C 1
ATOM 1344 O O . THR B 1 31 ? 1.634 -13 -14.242 1 98.81 31 THR B O 1
ATOM 1347 N N . GLU B 1 32 ? 3.744 -12.305 -13.93 1 98.88 32 GLU B N 1
ATOM 1348 C CA . GLU B 1 32 ? 4.156 -13.562 -13.32 1 98.88 32 GLU B CA 1
ATOM 1349 C C . GLU B 1 32 ? 3.389 -13.836 -12.031 1 98.88 32 GLU B C 1
ATOM 1351 O O . GLU B 1 32 ? 2.949 -14.961 -11.781 1 98.88 32 GLU B O 1
ATOM 1356 N N . LEU B 1 33 ? 3.207 -12.828 -11.219 1 98.94 33 LEU B N 1
ATOM 1357 C CA . LEU B 1 33 ? 2.441 -12.977 -9.984 1 98.94 33 LEU B CA 1
ATOM 1358 C C . LEU B 1 33 ? 1.009 -13.414 -10.281 1 98.94 33 LEU B C 1
ATOM 1360 O O . LEU B 1 33 ? 0.507 -14.367 -9.688 1 98.94 33 LEU B O 1
ATOM 1364 N N . VAL B 1 34 ? 0.408 -12.727 -11.219 1 98.81 34 VAL B N 1
ATOM 1365 C CA . VAL B 1 34 ? -0.986 -12.992 -11.555 1 98.81 34 VAL B CA 1
ATOM 1366 C C . VAL B 1 34 ? -1.131 -14.422 -12.07 1 98.81 34 VAL B C 1
ATOM 1368 O O . VAL B 1 34 ? -2.023 -15.156 -11.633 1 98.81 34 VAL B O 1
ATOM 1371 N N . ASP B 1 35 ? -0.232 -14.812 -12.93 1 98.5 35 ASP B N 1
ATOM 1372 C CA . ASP B 1 35 ? -0.263 -16.156 -13.484 1 98.5 35 ASP B CA 1
ATOM 1373 C C . ASP B 1 35 ? -0.088 -17.203 -12.391 1 98.5 35 ASP B C 1
ATOM 1375 O O . ASP B 1 35 ? -0.783 -18.234 -12.383 1 98.5 35 ASP B O 1
ATOM 1379 N N . ALA B 1 36 ? 0.832 -16.969 -11.484 1 98.62 36 ALA B N 1
ATOM 1380 C CA . ALA B 1 36 ? 1.096 -17.891 -10.391 1 98.62 36 ALA B CA 1
ATOM 1381 C C . ALA B 1 36 ? -0.102 -17.984 -9.445 1 98.62 36 ALA B C 1
ATOM 1383 O O . ALA B 1 36 ? -0.396 -19.062 -8.914 1 98.62 36 ALA B O 1
ATOM 1384 N N . MET B 1 37 ? -0.813 -16.891 -9.219 1 98.56 37 MET B N 1
ATOM 1385 C CA . MET B 1 37 ? -1.997 -16.875 -8.359 1 98.56 37 MET B CA 1
ATOM 1386 C C . MET B 1 37 ? -3.123 -17.703 -8.977 1 98.56 37 MET B C 1
ATOM 1388 O O . MET B 1 37 ? -3.756 -18.5 -8.289 1 98.56 37 MET B O 1
ATOM 1392 N N . VAL B 1 38 ? -3.316 -17.484 -10.258 1 97.81 38 VAL B N 1
ATOM 1393 C CA . VAL B 1 38 ? -4.379 -18.219 -10.938 1 97.81 38 VAL B CA 1
ATOM 1394 C C . VAL B 1 38 ? -4.051 -19.703 -10.953 1 97.81 38 VAL B C 1
ATOM 1396 O O . VAL B 1 38 ? -4.934 -20.547 -10.75 1 97.81 38 VAL B O 1
ATOM 1399 N N . ALA B 1 39 ? -2.799 -20.062 -11.086 1 97.38 39 ALA B N 1
ATOM 1400 C CA . ALA B 1 39 ? -2.363 -21.453 -11.133 1 97.38 39 ALA B CA 1
ATOM 1401 C C . ALA B 1 39 ? -2.328 -22.062 -9.734 1 97.38 39 ALA B C 1
ATOM 1403 O O . ALA B 1 39 ? -2.281 -23.281 -9.586 1 97.38 39 ALA B O 1
ATOM 1404 N N . GLY B 1 40 ? -2.289 -21.25 -8.734 1 97.44 40 GLY B N 1
ATOM 1405 C CA . GLY B 1 40 ? -2.072 -21.75 -7.383 1 97.44 40 GLY B CA 1
ATOM 1406 C C . GLY B 1 40 ? -0.721 -22.406 -7.195 1 97.44 40 GLY B C 1
ATOM 1407 O O . GLY B 1 40 ? -0.609 -23.422 -6.5 1 97.44 40 GLY B O 1
ATOM 1408 N N . ASP B 1 41 ? 0.302 -21.891 -7.852 1 98.44 41 ASP B N 1
ATOM 1409 C CA . ASP B 1 41 ? 1.621 -22.516 -7.871 1 98.44 41 ASP B CA 1
ATOM 1410 C C . ASP B 1 41 ? 2.479 -22.016 -6.707 1 98.44 41 ASP B C 1
ATOM 1412 O O . ASP B 1 41 ? 3.066 -20.938 -6.773 1 98.44 41 ASP B O 1
ATOM 1416 N N . ALA B 1 42 ? 2.629 -22.844 -5.711 1 98.75 42 ALA B N 1
ATOM 1417 C CA . ALA B 1 42 ? 3.307 -22.453 -4.477 1 98.75 42 ALA B CA 1
ATOM 1418 C C . ALA B 1 42 ? 4.758 -22.062 -4.746 1 98.75 42 ALA B C 1
ATOM 1420 O O . ALA B 1 42 ? 5.254 -21.078 -4.191 1 98.75 42 ALA B O 1
ATOM 1421 N N . SER B 1 43 ? 5.426 -22.797 -5.527 1 98.81 43 SER B N 1
ATOM 1422 C CA . SER B 1 43 ? 6.84 -22.562 -5.785 1 98.81 43 SER B CA 1
ATOM 1423 C C . SER B 1 43 ? 7.055 -21.234 -6.504 1 98.81 43 SER B C 1
ATOM 1425 O O . SER B 1 43 ? 7.949 -20.469 -6.145 1 98.81 43 SER B O 1
ATOM 1427 N N . ARG B 1 44 ? 6.273 -20.938 -7.508 1 98.81 44 ARG B N 1
ATOM 1428 C CA . ARG B 1 44 ? 6.379 -19.672 -8.234 1 98.81 44 ARG B CA 1
ATOM 1429 C C . ARG B 1 44 ? 6.016 -18.484 -7.336 1 98.81 44 ARG B C 1
ATOM 1431 O O . ARG B 1 44 ? 6.652 -17.438 -7.398 1 98.81 44 ARG B O 1
ATOM 1438 N N . LEU B 1 45 ? 4.992 -18.703 -6.5 1 98.94 45 LEU B N 1
ATOM 1439 C CA . LEU B 1 45 ? 4.578 -17.656 -5.574 1 98.94 45 LEU B CA 1
ATOM 1440 C C . LEU B 1 45 ? 5.684 -17.359 -4.566 1 98.94 45 LEU B C 1
ATOM 1442 O O . LEU B 1 45 ? 5.93 -16.203 -4.234 1 98.94 45 LEU B O 1
ATOM 1446 N N . GLU B 1 46 ? 6.277 -18.375 -4.078 1 98.88 46 GLU B N 1
ATOM 1447 C CA . GLU B 1 46 ? 7.379 -18.188 -3.139 1 98.88 46 GLU B CA 1
ATOM 1448 C C . GLU B 1 46 ? 8.523 -17.422 -3.775 1 98.88 46 GLU B C 1
ATOM 1450 O O . GLU B 1 46 ? 9.133 -16.562 -3.133 1 98.88 46 GLU B O 1
ATOM 1455 N N . LYS B 1 47 ? 8.82 -17.688 -4.984 1 98.75 47 LYS B N 1
ATOM 1456 C CA . LYS B 1 47 ? 9.945 -17.078 -5.688 1 98.75 47 LYS B CA 1
ATOM 1457 C C . LYS B 1 47 ? 9.672 -15.602 -5.973 1 98.75 47 LYS B C 1
ATOM 1459 O O . LYS B 1 47 ? 10.586 -14.773 -5.926 1 98.75 47 LYS B O 1
ATOM 1464 N N . ILE B 1 48 ? 8.43 -15.258 -6.23 1 98.94 48 ILE B N 1
ATOM 1465 C CA . ILE B 1 48 ? 8.117 -13.922 -6.719 1 98.94 48 ILE B CA 1
ATOM 1466 C C . ILE B 1 48 ? 7.719 -13.023 -5.551 1 98.94 48 ILE B C 1
ATOM 1468 O O . ILE B 1 48 ? 7.473 -11.828 -5.734 1 98.94 48 ILE B O 1
ATOM 1472 N N . THR B 1 49 ? 7.645 -13.555 -4.309 1 98.94 49 THR B N 1
ATOM 1473 C CA . THR B 1 49 ? 7.293 -12.742 -3.148 1 98.94 49 THR B CA 1
ATOM 1474 C C . THR B 1 49 ? 8.406 -12.773 -2.105 1 98.94 49 THR B C 1
ATOM 1476 O O . THR B 1 49 ? 9.164 -13.75 -2.029 1 98.94 49 THR B O 1
ATOM 1479 N N . ASP B 1 50 ? 8.516 -11.719 -1.338 1 98.88 50 ASP B N 1
ATOM 1480 C CA . ASP B 1 50 ? 9.531 -11.594 -0.302 1 98.88 50 ASP B CA 1
ATOM 1481 C C . ASP B 1 50 ? 9.156 -12.398 0.939 1 98.88 50 ASP B C 1
ATOM 1483 O O . ASP B 1 50 ? 7.984 -12.469 1.31 1 98.88 50 ASP B O 1
ATOM 1487 N N . PRO B 1 51 ? 10.18 -12.969 1.629 1 98.44 51 PRO B N 1
ATOM 1488 C CA . PRO B 1 51 ? 9.875 -13.648 2.887 1 98.44 51 PRO B CA 1
ATOM 1489 C C . PRO B 1 51 ? 9.188 -12.742 3.904 1 98.44 51 PRO B C 1
ATOM 1491 O O . PRO B 1 51 ? 8.484 -13.219 4.797 1 98.44 51 PRO B O 1
ATOM 1494 N N . ASN B 1 52 ? 9.344 -11.406 3.789 1 98.12 52 ASN B N 1
ATOM 1495 C CA . ASN B 1 52 ? 8.727 -10.43 4.684 1 98.12 52 ASN B CA 1
ATOM 1496 C C . ASN B 1 52 ? 7.465 -9.836 4.07 1 98.12 52 ASN B C 1
ATOM 1498 O O . ASN B 1 52 ? 7.074 -8.719 4.418 1 98.12 52 ASN B O 1
ATOM 1502 N N . LEU B 1 53 ? 6.871 -10.578 3.215 1 98.88 53 LEU B N 1
ATOM 1503 C CA . LEU B 1 53 ? 5.672 -10.109 2.521 1 98.88 53 LEU B CA 1
ATOM 1504 C C . LEU B 1 53 ? 4.605 -9.68 3.52 1 98.88 53 LEU B C 1
ATOM 1506 O O . LEU B 1 53 ? 4.352 -10.367 4.508 1 98.88 53 LEU B O 1
ATOM 1510 N N . SER B 1 54 ? 4.016 -8.523 3.293 1 98.94 54 SER B N 1
ATOM 1511 C CA . SER B 1 54 ? 2.787 -8.055 3.922 1 98.94 54 SER B CA 1
ATOM 1512 C C . SER B 1 54 ? 1.666 -7.898 2.9 1 98.94 54 SER B C 1
ATOM 1514 O O . SER B 1 54 ? 1.622 -6.91 2.162 1 98.94 54 SER B O 1
ATOM 1516 N N . TYR B 1 55 ? 0.75 -8.852 2.838 1 98.94 55 TYR B N 1
ATOM 1517 C CA . TYR B 1 55 ? -0.286 -8.938 1.814 1 98.94 55 TYR B CA 1
ATOM 1518 C C . TYR B 1 55 ? -1.648 -8.562 2.387 1 98.94 55 TYR B C 1
ATOM 1520 O O . TYR B 1 55 ? -2.285 -9.375 3.066 1 98.94 55 TYR B O 1
ATOM 1528 N N . GLY B 1 56 ? -2.105 -7.348 2.045 1 98.94 56 GLY B N 1
ATOM 1529 C CA . GLY B 1 56 ? -3.338 -6.836 2.619 1 98.94 56 GLY B CA 1
ATOM 1530 C C . GLY B 1 56 ? -4.52 -6.926 1.675 1 98.94 56 GLY B C 1
ATOM 1531 O O . GLY B 1 56 ? -4.41 -6.582 0.496 1 98.94 56 GLY B O 1
ATOM 1532 N N . HIS B 1 57 ? -5.602 -7.383 2.195 1 98.44 57 HIS B N 1
ATOM 1533 C CA . HIS B 1 57 ? -6.844 -7.508 1.443 1 98.44 57 HIS B CA 1
ATOM 1534 C C . HIS B 1 57 ? -7.77 -6.328 1.713 1 98.44 57 HIS B C 1
ATOM 1536 O O . HIS B 1 57 ? -7.559 -5.57 2.664 1 98.44 57 HIS B O 1
ATOM 1542 N N . SER B 1 58 ? -8.805 -6.215 0.916 1 97.94 58 SER B N 1
ATOM 1543 C CA . SER B 1 58 ? -9.719 -5.082 0.995 1 97.94 58 SER B CA 1
ATOM 1544 C C . SER B 1 58 ? -10.562 -5.141 2.262 1 97.94 58 SER B C 1
ATOM 1546 O O . SER B 1 58 ? -11.086 -4.121 2.715 1 97.94 58 SER B O 1
ATOM 1548 N N . ASN B 1 59 ? -10.688 -6.301 2.816 1 96.81 59 ASN B N 1
ATOM 1549 C CA . ASN B 1 59 ? -11.5 -6.453 4.02 1 96.81 59 ASN B CA 1
ATOM 1550 C C . ASN B 1 59 ? -10.656 -6.324 5.285 1 96.81 59 ASN B C 1
ATOM 1552 O O . ASN B 1 59 ? -11.148 -6.539 6.391 1 96.81 59 ASN B O 1
ATOM 1556 N N . GLY B 1 60 ? -9.352 -6.102 5.141 1 97.88 60 GLY B N 1
ATOM 1557 C CA . GLY B 1 60 ? -8.5 -5.844 6.289 1 97.88 60 GLY B CA 1
ATOM 1558 C C . GLY B 1 60 ? -7.641 -7.031 6.676 1 97.88 60 GLY B C 1
ATOM 1559 O O . GLY B 1 60 ? -6.719 -6.902 7.488 1 97.88 60 GLY B O 1
ATOM 1560 N N . LEU B 1 61 ? -7.918 -8.203 6.129 1 97.94 61 LEU B N 1
ATOM 1561 C CA . LEU B 1 61 ? -7.055 -9.352 6.375 1 97.94 61 LEU B CA 1
ATOM 1562 C C . LEU B 1 61 ? -5.637 -9.086 5.883 1 97.94 61 LEU B C 1
ATOM 1564 O O . LEU B 1 61 ? -5.445 -8.562 4.781 1 97.94 61 LEU B O 1
ATOM 1568 N N . ILE B 1 62 ? -4.625 -9.367 6.742 1 98.81 62 ILE B N 1
ATOM 1569 C CA . ILE B 1 62 ? -3.213 -9.273 6.383 1 98.81 62 ILE B CA 1
ATOM 1570 C C . ILE B 1 62 ? -2.57 -10.656 6.449 1 98.81 62 ILE B C 1
ATOM 1572 O O . ILE B 1 62 ? -2.697 -11.359 7.457 1 98.81 62 ILE B O 1
ATOM 1576 N N . GLU B 1 63 ? -1.899 -11.047 5.402 1 98.88 63 GLU B N 1
ATOM 1577 C CA . GLU B 1 63 ? -1.201 -12.328 5.355 1 98.88 63 GLU B CA 1
ATOM 1578 C C . GLU B 1 63 ? 0.299 -12.125 5.16 1 98.88 63 GLU B C 1
ATOM 1580 O O . GLU B 1 63 ? 0.723 -11.25 4.402 1 98.88 63 GLU B O 1
ATOM 1585 N N . ASN B 1 64 ? 1.063 -12.953 5.836 1 98.81 64 ASN B N 1
ATOM 1586 C CA . ASN B 1 64 ? 2.473 -13.07 5.477 1 98.81 64 ASN B CA 1
ATOM 1587 C C . ASN B 1 64 ? 2.67 -14 4.281 1 98.81 64 ASN B C 1
ATOM 1589 O O . ASN B 1 64 ? 1.698 -14.477 3.695 1 98.81 64 ASN B O 1
ATOM 1593 N N . GLN B 1 65 ? 3.918 -14.211 3.932 1 98.88 65 GLN B N 1
ATOM 1594 C CA . GLN B 1 65 ? 4.195 -14.984 2.727 1 98.88 65 GLN B CA 1
ATOM 1595 C C . GLN B 1 65 ? 3.613 -16.391 2.83 1 98.88 65 GLN B C 1
ATOM 1597 O O . GLN B 1 65 ? 2.961 -16.875 1.901 1 98.88 65 GLN B O 1
ATOM 1602 N N . SER B 1 66 ? 3.871 -17.062 3.934 1 98.88 66 SER B N 1
ATOM 1603 C CA . SER B 1 66 ? 3.424 -18.438 4.113 1 98.88 66 SER B CA 1
ATOM 1604 C C . SER B 1 66 ? 1.904 -18.547 4.043 1 98.88 66 SER B C 1
ATOM 1606 O O . SER B 1 66 ? 1.368 -19.438 3.389 1 98.88 66 SER B O 1
ATOM 1608 N N . GLU B 1 67 ? 1.249 -17.656 4.688 1 98.81 67 GLU B N 1
ATOM 1609 C CA . GLU B 1 67 ? -0.211 -17.641 4.695 1 98.81 67 GLU B CA 1
ATOM 1610 C C . GLU B 1 67 ? -0.766 -17.359 3.301 1 98.81 67 GLU B C 1
ATOM 1612 O O . GLU B 1 67 ? -1.721 -18.016 2.863 1 98.81 67 GLU B O 1
ATOM 1617 N N . PHE B 1 68 ? -0.189 -16.453 2.643 1 98.75 68 PHE B N 1
ATOM 1618 C CA . PHE B 1 68 ? -0.563 -16.094 1.281 1 98.75 68 PHE B CA 1
ATOM 1619 C C . PHE B 1 68 ? -0.439 -17.281 0.347 1 98.75 68 PHE B C 1
ATOM 1621 O O . PHE B 1 68 ? -1.384 -17.625 -0.373 1 98.75 68 PHE B O 1
ATOM 1628 N N . ILE B 1 69 ? 0.716 -17.859 0.413 1 98.88 69 ILE B N 1
ATOM 1629 C CA . ILE B 1 69 ? 0.993 -19 -0.466 1 98.88 69 ILE B CA 1
ATOM 1630 C C . ILE B 1 69 ? 0.053 -20.156 -0.132 1 98.88 69 ILE B C 1
ATOM 1632 O O . ILE B 1 69 ? -0.527 -20.766 -1.03 1 98.88 69 ILE B O 1
ATOM 1636 N N . LYS B 1 70 ? -0.161 -20.422 1.104 1 98.56 70 LYS B N 1
ATOM 1637 C CA . LYS B 1 70 ? -1.015 -21.531 1.531 1 98.56 70 LYS B CA 1
ATOM 1638 C C . LYS B 1 70 ? -2.457 -21.312 1.082 1 98.56 70 LYS B C 1
ATOM 1640 O O . LYS B 1 70 ? -3.119 -22.25 0.632 1 98.56 70 LYS B O 1
ATOM 1645 N N . ALA B 1 71 ? -2.932 -20.125 1.215 1 97.81 71 ALA B N 1
ATOM 1646 C CA . ALA B 1 71 ? -4.309 -19.828 0.833 1 97.81 71 ALA B CA 1
ATOM 1647 C C . ALA B 1 71 ? -4.551 -20.141 -0.64 1 97.81 71 ALA B C 1
ATOM 1649 O O . ALA B 1 71 ? -5.602 -20.672 -1.003 1 97.81 71 ALA B O 1
ATOM 1650 N N . LEU B 1 72 ? -3.604 -19.828 -1.447 1 97.5 72 LEU B N 1
ATOM 1651 C CA . LEU B 1 72 ? -3.758 -20 -2.889 1 97.5 72 LEU B CA 1
ATOM 1652 C C . LEU B 1 72 ? -3.488 -21.453 -3.297 1 97.5 72 LEU B C 1
ATOM 1654 O O . LEU B 1 72 ? -4.238 -22.031 -4.086 1 97.5 72 LEU B O 1
ATOM 1658 N N . SER B 1 73 ? -2.492 -22.062 -2.719 1 97.19 73 SER B N 1
ATOM 1659 C CA . SER B 1 73 ? -2.074 -23.391 -3.156 1 97.19 73 SER B CA 1
ATOM 1660 C C . SER B 1 73 ? -2.996 -24.469 -2.604 1 97.19 73 SER B C 1
ATOM 1662 O O . SER B 1 73 ? -3.102 -25.562 -3.176 1 97.19 73 SER B O 1
ATOM 1664 N N . SER B 1 74 ? -3.705 -24.203 -1.547 1 96.19 74 SER B N 1
ATOM 1665 C CA . SER B 1 74 ? -4.637 -25.156 -0.964 1 96.19 74 SER B CA 1
ATOM 1666 C C . SER B 1 74 ? -6.004 -25.078 -1.635 1 96.19 74 SER B C 1
ATOM 1668 O O . SER B 1 74 ? -6.84 -25.969 -1.456 1 96.19 74 SER B O 1
ATOM 1670 N N . GLY B 1 75 ? -6.23 -24 -2.361 1 92.19 75 GLY B N 1
ATOM 1671 C CA . GLY B 1 75 ? -7.523 -23.797 -2.998 1 92.19 75 GLY B CA 1
ATOM 1672 C C . GLY B 1 75 ? -8.508 -23.047 -2.121 1 92.19 75 GLY B C 1
ATOM 1673 O O . GLY B 1 75 ? -9.641 -22.781 -2.533 1 92.19 75 GLY B O 1
ATOM 1674 N N . VAL B 1 76 ? -8.078 -22.672 -0.931 1 91.19 76 VAL B N 1
ATOM 1675 C CA . VAL B 1 76 ? -8.922 -21.844 -0.066 1 91.19 76 VAL B CA 1
ATOM 1676 C C . VAL B 1 76 ? -9.258 -20.531 -0.764 1 91.19 76 VAL B C 1
ATOM 1678 O O . VAL B 1 76 ? -10.398 -20.078 -0.725 1 91.19 76 VAL B O 1
ATOM 1681 N N . SER B 1 77 ? -8.289 -19.938 -1.33 1 91 77 SER B N 1
ATOM 1682 C CA . SER B 1 77 ? -8.445 -18.844 -2.285 1 91 77 SER B CA 1
ATOM 1683 C C . SER B 1 77 ? -8.102 -19.297 -3.701 1 91 77 SER B C 1
ATOM 1685 O O . SER B 1 77 ? -6.961 -19.672 -3.98 1 91 77 SER B O 1
ATOM 1687 N N . ASN B 1 78 ? -9.141 -19.312 -4.551 1 92.81 78 ASN B N 1
ATOM 1688 C CA . ASN B 1 78 ? -8.984 -19.844 -5.902 1 92.81 78 ASN B CA 1
ATOM 1689 C C . ASN B 1 78 ? -9.5 -18.859 -6.953 1 92.81 78 ASN B C 1
ATOM 1691 O O . ASN B 1 78 ? -10.703 -18.797 -7.215 1 92.81 78 ASN B O 1
ATOM 1695 N N . PHE B 1 79 ? -8.617 -18.172 -7.594 1 93.56 79 PHE B N 1
ATOM 1696 C CA . PHE B 1 79 ? -8.945 -17.312 -8.719 1 93.56 79 PHE B CA 1
ATOM 1697 C C . PHE B 1 79 ? -9.086 -18.125 -10 1 93.56 79 PHE B C 1
ATOM 1699 O O . PHE B 1 79 ? -8.188 -18.875 -10.367 1 93.56 79 PHE B O 1
ATOM 1706 N N . THR B 1 80 ? -10.188 -17.875 -10.68 1 94.12 80 THR B N 1
ATOM 1707 C CA . THR B 1 80 ? -10.367 -18.547 -11.961 1 94.12 80 THR B CA 1
ATOM 1708 C C . THR B 1 80 ? -9.914 -17.656 -13.117 1 94.12 80 THR B C 1
ATOM 1710 O O . THR B 1 80 ? -9.562 -18.156 -14.188 1 94.12 80 THR B O 1
ATOM 1713 N N . GLU B 1 81 ? -9.977 -16.391 -12.828 1 95.25 81 GLU B N 1
ATOM 1714 C CA . GLU B 1 81 ? -9.469 -15.406 -13.781 1 95.25 81 GLU B CA 1
ATOM 1715 C C . GLU B 1 81 ? -9.102 -14.102 -13.086 1 95.25 81 GLU B C 1
ATOM 1717 O O . GLU B 1 81 ? -9.734 -13.719 -12.102 1 95.25 81 GLU B O 1
ATOM 1722 N N . ILE B 1 82 ? -8.102 -13.492 -13.625 1 98 82 ILE B N 1
ATOM 1723 C CA . ILE B 1 82 ? -7.707 -12.156 -13.195 1 98 82 ILE B CA 1
ATOM 1724 C C . ILE B 1 82 ? -7.422 -11.289 -14.422 1 98 82 ILE B C 1
ATOM 1726 O O . ILE B 1 82 ? -6.668 -11.688 -15.312 1 98 82 ILE B O 1
ATOM 1730 N N . ASP B 1 83 ? -8.07 -10.211 -14.484 1 98.25 83 ASP B N 1
ATOM 1731 C CA . ASP B 1 83 ? -7.824 -9.172 -15.477 1 98.25 83 ASP B CA 1
ATOM 1732 C C . ASP B 1 83 ? -7.281 -7.902 -14.82 1 98.25 83 ASP B C 1
ATOM 1734 O O . ASP B 1 83 ? -7.934 -7.312 -13.953 1 98.25 83 ASP B O 1
ATOM 1738 N N . ILE B 1 84 ? -6.133 -7.492 -15.234 1 98.81 84 ILE B N 1
ATOM 1739 C CA . ILE B 1 84 ? -5.508 -6.285 -14.711 1 98.81 84 ILE B CA 1
ATOM 1740 C C . ILE B 1 84 ? -5.805 -5.105 -15.633 1 98.81 84 ILE B C 1
ATOM 1742 O O . ILE B 1 84 ? -5.551 -5.172 -16.828 1 98.81 84 ILE B O 1
ATOM 1746 N N . GLN B 1 85 ? -6.34 -4.043 -15.047 1 98.75 85 GLN B N 1
ATOM 1747 C CA . GLN B 1 85 ? -6.699 -2.857 -15.82 1 98.75 85 GLN B CA 1
ATOM 1748 C C . GLN B 1 85 ? -6.078 -1.6 -15.219 1 98.75 85 GLN B C 1
ATOM 1750 O O . GLN B 1 85 ? -5.836 -1.535 -14.016 1 98.75 85 GLN B O 1
ATOM 1755 N N . ASN B 1 86 ? -5.766 -0.573 -16.078 1 98.5 86 ASN B N 1
ATOM 1756 C CA . ASN B 1 86 ? -5.332 0.763 -15.672 1 98.5 86 ASN B CA 1
ATOM 1757 C C . ASN B 1 86 ? -4.062 0.712 -14.836 1 98.5 86 ASN B C 1
ATOM 1759 O O . ASN B 1 86 ? -3.957 1.397 -13.812 1 98.5 86 ASN B O 1
ATOM 1763 N N . GLN B 1 87 ? -3.127 -0.078 -15.266 1 98.75 87 GLN B N 1
ATOM 1764 C CA . GLN B 1 87 ? -1.92 -0.261 -14.469 1 98.75 87 GLN B CA 1
ATOM 1765 C C . GLN B 1 87 ? -0.952 0.903 -14.656 1 98.75 87 GLN B C 1
ATOM 1767 O O . GLN B 1 87 ? -0.711 1.339 -15.789 1 98.75 87 GLN B O 1
ATOM 1772 N N . THR B 1 88 ? -0.43 1.404 -13.531 1 98.75 88 THR B N 1
ATOM 1773 C CA . THR B 1 88 ? 0.663 2.369 -13.531 1 98.75 88 THR B CA 1
ATOM 1774 C C . THR B 1 88 ? 1.851 1.845 -12.727 1 98.75 88 THR B C 1
ATOM 1776 O O . THR B 1 88 ? 1.673 1.098 -11.766 1 98.75 88 THR B O 1
ATOM 1779 N N . VAL B 1 89 ? 3.053 2.209 -13.203 1 98.75 89 VAL B N 1
ATOM 1780 C CA . VAL B 1 89 ? 4.297 1.826 -12.547 1 98.75 89 VAL B CA 1
ATOM 1781 C C . VAL B 1 89 ? 5.152 3.064 -12.297 1 98.75 89 VAL B C 1
ATOM 1783 O O . VAL B 1 89 ? 5.344 3.885 -13.195 1 98.75 89 VAL B O 1
ATOM 1786 N N . SER B 1 90 ? 5.586 3.248 -11.062 1 98.19 90 SER B N 1
ATOM 1787 C CA . SER B 1 90 ? 6.598 4.246 -10.727 1 98.19 90 SER B CA 1
ATOM 1788 C C . SER B 1 90 ? 7.766 3.615 -9.977 1 98.19 90 SER B C 1
ATOM 1790 O O . SER B 1 90 ? 7.57 2.746 -9.125 1 98.19 90 SER B O 1
ATOM 1792 N N . ILE B 1 91 ? 8.977 4.055 -10.398 1 97.88 91 ILE B N 1
ATOM 1793 C CA . ILE B 1 91 ? 10.172 3.482 -9.789 1 97.88 91 ILE B CA 1
ATOM 1794 C C . ILE B 1 91 ? 10.984 4.582 -9.109 1 97.88 91 ILE B C 1
ATOM 1796 O O . ILE B 1 91 ? 11.281 5.609 -9.727 1 97.88 91 ILE B O 1
ATOM 1800 N N . THR B 1 92 ? 11.266 4.379 -7.875 1 96.62 92 THR B N 1
ATOM 1801 C CA . THR B 1 92 ? 12.164 5.219 -7.086 1 96.62 92 THR B CA 1
ATOM 1802 C C . THR B 1 92 ? 13.25 4.375 -6.434 1 96.62 92 THR B C 1
ATOM 1804 O O . THR B 1 92 ? 12.984 3.613 -5.504 1 96.62 92 THR B O 1
ATOM 1807 N N . GLY B 1 93 ? 14.492 4.543 -6.93 1 93.5 93 GLY B N 1
ATOM 1808 C CA . GLY B 1 93 ? 15.547 3.656 -6.465 1 93.5 93 GLY B CA 1
ATOM 1809 C C . GLY B 1 93 ? 15.258 2.191 -6.738 1 93.5 93 GLY B C 1
ATOM 1810 O O . GLY B 1 93 ? 14.992 1.811 -7.879 1 93.5 93 GLY B O 1
ATOM 1811 N N . LYS B 1 94 ? 15.305 1.409 -5.707 1 96.38 94 LYS B N 1
ATOM 1812 C CA . LYS B 1 94 ? 15.086 -0.029 -5.832 1 96.38 94 LYS B CA 1
ATOM 1813 C C . LYS B 1 94 ? 13.664 -0.405 -5.422 1 96.38 94 LYS B C 1
ATOM 1815 O O . LYS B 1 94 ? 13.398 -1.559 -5.078 1 96.38 94 LYS B O 1
ATOM 1820 N N . THR B 1 95 ? 12.805 0.569 -5.375 1 98.19 95 THR B N 1
ATOM 1821 C CA . THR B 1 95 ? 11.406 0.337 -5.035 1 98.19 95 THR B CA 1
ATOM 1822 C C . THR B 1 95 ? 10.5 0.688 -6.211 1 98.19 95 THR B C 1
ATOM 1824 O O . THR B 1 95 ? 10.656 1.74 -6.832 1 98.19 95 THR B O 1
ATOM 1827 N N . ALA B 1 96 ? 9.602 -0.187 -6.578 1 98.69 96 ALA B N 1
ATOM 1828 C CA . ALA B 1 96 ? 8.562 0.094 -7.562 1 98.69 96 ALA B CA 1
ATOM 1829 C C . ALA B 1 96 ? 7.176 0.059 -6.926 1 98.69 96 ALA B C 1
ATOM 1831 O O . ALA B 1 96 ? 6.863 -0.852 -6.152 1 98.69 96 ALA B O 1
ATOM 1832 N N . LEU B 1 97 ? 6.406 1.054 -7.184 1 98.94 97 LEU B N 1
ATOM 1833 C CA . LEU B 1 97 ? 4.984 1.101 -6.855 1 98.94 97 LEU B CA 1
ATOM 1834 C C . LEU B 1 97 ? 4.133 0.773 -8.078 1 98.94 97 LEU B C 1
ATOM 1836 O O . LEU B 1 97 ? 4.34 1.341 -9.156 1 98.94 97 LEU B O 1
ATOM 1840 N N . VAL B 1 98 ? 3.262 -0.164 -7.914 1 98.94 98 VAL B N 1
ATOM 1841 C CA . VAL B 1 98 ? 2.326 -0.504 -8.984 1 98.94 98 VAL B CA 1
ATOM 1842 C C . VAL B 1 98 ? 0.892 -0.346 -8.484 1 98.94 98 VAL B C 1
ATOM 1844 O O . VAL B 1 98 ? 0.536 -0.872 -7.422 1 98.94 98 VAL B O 1
ATOM 1847 N N . ARG B 1 99 ? 0.088 0.394 -9.203 1 98.94 99 ARG B N 1
ATOM 1848 C CA . ARG B 1 99 ? -1.349 0.479 -8.969 1 98.94 99 ARG B CA 1
ATOM 1849 C C . ARG B 1 99 ? -2.135 -0.063 -10.156 1 98.94 99 ARG B C 1
ATOM 1851 O O . ARG B 1 99 ? -1.771 0.177 -11.305 1 98.94 99 ARG B O 1
ATOM 1858 N N . HIS B 1 100 ? -3.197 -0.79 -9.859 1 98.94 100 HIS B N 1
ATOM 1859 C CA . HIS B 1 100 ? -4.078 -1.285 -10.914 1 98.94 100 HIS B CA 1
ATOM 1860 C C . HIS B 1 100 ? -5.43 -1.709 -10.344 1 98.94 100 HIS B C 1
ATOM 1862 O O . HIS B 1 100 ? -5.605 -1.761 -9.125 1 98.94 100 HIS B O 1
ATOM 1868 N N . PHE B 1 101 ? -6.332 -1.902 -11.219 1 98.88 101 PHE B N 1
ATOM 1869 C CA . PHE B 1 101 ? -7.559 -2.611 -10.875 1 98.88 101 PHE B CA 1
ATOM 1870 C C . PHE B 1 101 ? -7.41 -4.105 -11.125 1 98.88 101 PHE B C 1
ATOM 1872 O O . PHE B 1 101 ? -6.891 -4.52 -12.164 1 98.88 101 PHE B O 1
ATOM 1879 N N . LEU B 1 102 ? -7.766 -4.887 -10.172 1 98.75 102 LEU B N 1
ATOM 1880 C CA . LEU B 1 102 ? -7.844 -6.336 -10.289 1 98.75 102 LEU B CA 1
ATOM 1881 C C . LEU B 1 102 ? -9.297 -6.797 -10.391 1 98.75 102 LEU B C 1
ATOM 1883 O O . LEU B 1 102 ? -10.031 -6.754 -9.406 1 98.75 102 LEU B O 1
ATOM 1887 N N . ILE B 1 103 ? -9.617 -7.148 -11.578 1 98.31 103 ILE B N 1
ATOM 1888 C CA . ILE B 1 103 ? -10.953 -7.66 -11.867 1 98.31 103 ILE B CA 1
ATOM 1889 C C . ILE B 1 103 ? -10.883 -9.156 -12.156 1 98.31 103 ILE B C 1
ATOM 1891 O O . ILE B 1 103 ? -9.977 -9.617 -12.859 1 98.31 103 ILE B O 1
ATOM 1895 N N . GLY B 1 104 ? -11.844 -9.883 -11.555 1 97.06 104 GLY B N 1
ATOM 1896 C CA . GLY B 1 104 ? -11.781 -11.312 -11.781 1 97.06 104 GLY B CA 1
ATOM 1897 C C . GLY B 1 104 ? -12.93 -12.078 -11.141 1 97.06 104 GLY B C 1
ATOM 1898 O O . GLY B 1 104 ? -14 -11.516 -10.906 1 97.06 104 GLY B O 1
ATOM 1899 N N . LYS B 1 105 ? -12.656 -13.375 -11.062 1 96.62 105 LYS B N 1
ATOM 1900 C CA . LYS B 1 105 ? -13.594 -14.312 -10.453 1 96.62 105 LYS B CA 1
ATOM 1901 C C . LYS B 1 105 ? -12.859 -15.32 -9.562 1 96.62 105 LYS B C 1
ATOM 1903 O O . LYS B 1 105 ? -11.742 -15.734 -9.875 1 96.62 105 LYS B O 1
ATOM 1908 N N . THR B 1 106 ? -13.57 -15.578 -8.453 1 95.19 106 THR B N 1
ATOM 1909 C CA . THR B 1 106 ? -13.047 -16.625 -7.59 1 95.19 106 THR B CA 1
ATOM 1910 C C . THR B 1 106 ? -14.039 -17.781 -7.48 1 95.19 106 THR B C 1
ATOM 1912 O O . THR B 1 106 ? -15.242 -17.594 -7.676 1 95.19 106 THR B O 1
ATOM 1915 N N . HIS B 1 107 ? -13.484 -18.922 -7.289 1 94.94 107 HIS B N 1
ATOM 1916 C CA . HIS B 1 107 ? -14.219 -20.109 -6.848 1 94.94 107 HIS B CA 1
ATOM 1917 C C . HIS B 1 107 ? -13.523 -20.766 -5.668 1 94.94 107 HIS B C 1
ATOM 1919 O O . HIS B 1 107 ? -12.852 -21.797 -5.832 1 94.94 107 HIS B O 1
ATOM 1925 N N . ASN B 1 108 ? -13.734 -20.203 -4.453 1 91.5 108 ASN B N 1
ATOM 1926 C CA . ASN B 1 108 ? -13.078 -20.672 -3.236 1 91.5 108 ASN B CA 1
ATOM 1927 C C . ASN B 1 108 ? -13.656 -22 -2.76 1 91.5 108 ASN B C 1
ATOM 1929 O O . ASN B 1 108 ? -14.82 -22.312 -3.041 1 91.5 108 ASN B O 1
ATOM 1933 N N . LYS B 1 109 ? -12.82 -22.594 -2.047 1 89.38 109 LYS B N 1
ATOM 1934 C CA . LYS B 1 109 ? -13.289 -23.859 -1.485 1 89.38 109 LYS B CA 1
ATOM 1935 C C . LYS B 1 109 ? -14.57 -23.672 -0.673 1 89.38 109 LYS B C 1
ATOM 1937 O O . LYS B 1 109 ? -14.656 -22.734 0.133 1 89.38 109 LYS B O 1
ATOM 1942 N N . ASP B 1 110 ? -15.508 -24.422 -0.976 1 88.56 110 ASP B N 1
ATOM 1943 C CA . ASP B 1 110 ? -16.75 -24.5 -0.226 1 88.56 110 ASP B CA 1
ATOM 1944 C C . ASP B 1 110 ? -17.578 -23.219 -0.387 1 88.56 110 ASP B C 1
ATOM 1946 O O . ASP B 1 110 ? -18.344 -22.859 0.509 1 88.56 110 ASP B O 1
ATOM 1950 N N . SER B 1 111 ? -17.344 -22.484 -1.408 1 89.62 111 SER B N 1
ATOM 1951 C CA . SER B 1 111 ? -18.094 -21.266 -1.685 1 89.62 111 SER B CA 1
ATOM 1952 C C . SER B 1 111 ? -18.562 -21.219 -3.137 1 89.62 111 SER B C 1
ATOM 1954 O O . SER B 1 111 ? -17.953 -21.859 -4.004 1 89.62 111 SER B O 1
ATOM 1956 N N . ALA B 1 112 ? -19.641 -20.531 -3.377 1 91.5 112 ALA B N 1
ATOM 1957 C CA . ALA B 1 112 ? -20.062 -20.266 -4.75 1 91.5 112 ALA B CA 1
ATOM 1958 C C . ALA B 1 112 ? -19.094 -19.312 -5.438 1 91.5 112 ALA B C 1
ATOM 1960 O O . ALA B 1 112 ? -18.422 -18.516 -4.777 1 91.5 112 ALA B O 1
ATOM 1961 N N . PRO B 1 113 ? -18.984 -19.406 -6.773 1 91.81 113 PRO B N 1
ATOM 1962 C CA . PRO B 1 113 ? -18.172 -18.422 -7.492 1 91.81 113 PRO B CA 1
ATOM 1963 C C . PRO B 1 113 ? -18.609 -16.984 -7.234 1 91.81 113 PRO B C 1
ATOM 1965 O O . PRO B 1 113 ? -19.797 -16.734 -6.996 1 91.81 113 PRO B O 1
ATOM 1968 N N . GLY B 1 114 ? -17.656 -16.078 -7.234 1 94.38 114 GLY B N 1
ATOM 1969 C CA . GLY B 1 114 ? -17.969 -14.68 -7.016 1 94.38 114 GLY B CA 1
ATOM 1970 C C . GLY B 1 114 ? -17.047 -13.742 -7.773 1 94.38 114 GLY B C 1
ATOM 1971 O O . GLY B 1 114 ? -15.93 -14.117 -8.141 1 94.38 114 GLY B O 1
ATOM 1972 N N . PRO B 1 115 ? -17.609 -12.547 -8.039 1 96.38 115 PRO B N 1
ATOM 1973 C CA . PRO B 1 115 ? -16.766 -11.562 -8.734 1 96.38 115 PRO B CA 1
ATOM 1974 C C . PRO B 1 115 ? -15.773 -10.875 -7.801 1 96.38 115 PRO B C 1
ATOM 1976 O O . PRO B 1 115 ? -15.977 -10.852 -6.586 1 96.38 115 PRO B O 1
ATOM 1979 N N . VAL B 1 116 ? -14.695 -10.477 -8.359 1 97.06 116 VAL B N 1
ATOM 1980 C CA . VAL B 1 116 ? -13.703 -9.656 -7.676 1 97.06 116 VAL B CA 1
ATOM 1981 C C . VAL B 1 116 ? -13.531 -8.328 -8.414 1 97.06 116 VAL B C 1
ATOM 1983 O O . VAL B 1 116 ? -13.453 -8.297 -9.641 1 97.06 116 VAL B O 1
ATOM 1986 N N . ASN B 1 117 ? -13.586 -7.242 -7.781 1 98.19 117 ASN B N 1
ATOM 1987 C CA . ASN B 1 117 ? -13.344 -5.898 -8.289 1 98.19 117 ASN B CA 1
ATOM 1988 C C . ASN B 1 117 ? -12.633 -5.031 -7.25 1 98.19 117 ASN B C 1
ATOM 1990 O O . ASN B 1 117 ? -13.281 -4.469 -6.363 1 98.19 117 ASN B O 1
ATOM 1994 N N . LEU B 1 118 ? -11.344 -4.93 -7.461 1 98.75 118 LEU B N 1
ATOM 1995 C CA . LEU B 1 118 ? -10.508 -4.305 -6.441 1 98.75 118 LEU B CA 1
ATOM 1996 C C . LEU B 1 118 ? -9.609 -3.236 -7.051 1 98.75 118 LEU B C 1
ATOM 1998 O O . LEU B 1 118 ? -9.227 -3.338 -8.219 1 98.75 118 LEU B O 1
ATOM 2002 N N . GLY B 1 119 ? -9.305 -2.172 -6.289 1 98.88 119 GLY B N 1
ATOM 2003 C CA . GLY B 1 119 ? -8.078 -1.416 -6.488 1 98.88 119 GLY B CA 1
ATOM 2004 C C . GLY B 1 119 ? -6.918 -1.936 -5.656 1 98.88 119 GLY B C 1
ATOM 2005 O O . GLY B 1 119 ? -7.121 -2.475 -4.566 1 98.88 119 GLY B O 1
ATOM 2006 N N . VAL B 1 120 ? -5.707 -1.79 -6.242 1 98.94 120 VAL B N 1
ATOM 2007 C CA . VAL B 1 120 ? -4.59 -2.441 -5.566 1 98.94 120 VAL B CA 1
ATOM 2008 C C . VAL B 1 120 ? -3.346 -1.562 -5.664 1 98.94 120 VAL B C 1
ATOM 2010 O O . VAL B 1 120 ? -3.053 -1.003 -6.723 1 98.94 120 VAL B O 1
ATOM 2013 N N . LEU B 1 121 ? -2.65 -1.39 -4.559 1 99 121 LEU B N 1
ATOM 2014 C CA . LEU B 1 121 ? -1.243 -1.005 -4.539 1 99 121 LEU B CA 1
ATOM 2015 C C . LEU B 1 121 ? -0.354 -2.211 -4.258 1 99 121 LEU B C 1
ATOM 2017 O O . LEU B 1 121 ? -0.59 -2.953 -3.301 1 99 121 LEU B O 1
ATOM 2021 N N . THR B 1 122 ? 0.656 -2.439 -5.105 1 99 122 THR B N 1
ATOM 2022 C CA . THR B 1 122 ? 1.723 -3.377 -4.773 1 99 122 THR B CA 1
ATOM 2023 C C . THR B 1 122 ? 3.068 -2.66 -4.695 1 99 122 THR B C 1
ATOM 2025 O O . THR B 1 122 ? 3.287 -1.664 -5.391 1 99 122 THR B O 1
ATOM 2028 N N . VAL B 1 123 ? 3.908 -3.162 -3.844 1 99 123 VAL B N 1
ATOM 2029 C CA . VAL B 1 123 ? 5.246 -2.635 -3.604 1 99 123 VAL B CA 1
ATOM 2030 C C . VAL B 1 123 ? 6.289 -3.701 -3.932 1 99 123 VAL B C 1
ATOM 2032 O O . VAL B 1 123 ? 6.285 -4.785 -3.342 1 99 123 VAL B O 1
ATOM 2035 N N . TRP B 1 124 ? 7.145 -3.348 -4.852 1 98.94 124 TRP B N 1
ATOM 2036 C CA . TRP B 1 124 ? 8.156 -4.285 -5.336 1 98.94 124 TRP B CA 1
ATOM 2037 C C . TRP B 1 124 ? 9.555 -3.795 -5.004 1 98.94 124 TRP B C 1
ATOM 2039 O O . TRP B 1 124 ? 9.836 -2.596 -5.07 1 98.94 124 TRP B O 1
ATOM 2049 N N . GLN B 1 125 ? 10.383 -4.738 -4.691 1 98.62 125 GLN B N 1
ATOM 2050 C CA . GLN B 1 125 ? 11.789 -4.441 -4.453 1 98.62 125 GLN B CA 1
ATOM 2051 C C . GLN B 1 125 ? 12.68 -5.129 -5.488 1 98.62 125 GLN B C 1
ATOM 2053 O O . GLN B 1 125 ? 12.484 -6.301 -5.805 1 98.62 125 GLN B O 1
ATOM 2058 N N . LYS B 1 126 ? 13.602 -4.348 -5.953 1 97.75 126 LYS B N 1
ATOM 2059 C CA . LYS B 1 126 ? 14.602 -4.93 -6.848 1 97.75 126 LYS B CA 1
ATOM 2060 C C . LYS B 1 126 ? 15.648 -5.719 -6.066 1 97.75 126 LYS B C 1
ATOM 2062 O O . LYS B 1 126 ? 16.297 -5.18 -5.168 1 97.75 126 LYS B O 1
ATOM 2067 N N . LYS B 1 127 ? 15.797 -6.941 -6.324 1 96.69 127 LYS B N 1
ATOM 2068 C CA . LYS B 1 127 ? 16.812 -7.828 -5.773 1 96.69 127 LYS B CA 1
ATOM 2069 C C . LYS B 1 127 ? 17.625 -8.484 -6.887 1 96.69 127 LYS B C 1
ATOM 2071 O O . LYS B 1 127 ? 17.172 -9.422 -7.535 1 96.69 127 LYS B O 1
ATOM 2076 N N . GLY B 1 128 ? 18.875 -7.996 -7.035 1 94.69 128 GLY B N 1
ATOM 2077 C CA . GLY B 1 128 ? 19.594 -8.398 -8.234 1 94.69 128 GLY B CA 1
ATOM 2078 C C . GLY B 1 128 ? 18.891 -7.957 -9.516 1 94.69 128 GLY B C 1
ATOM 2079 O O . GLY B 1 128 ? 18.656 -6.766 -9.727 1 94.69 128 GLY B O 1
ATOM 2080 N N . LYS B 1 129 ? 18.5 -8.891 -10.344 1 94 129 LYS B N 1
ATOM 2081 C CA . LYS B 1 129 ? 17.844 -8.57 -11.609 1 94 129 LYS B CA 1
ATOM 2082 C C . LYS B 1 129 ? 16.328 -8.781 -11.516 1 94 129 LYS B C 1
ATOM 2084 O O . LYS B 1 129 ? 15.602 -8.523 -12.477 1 94 129 LYS B O 1
ATOM 2089 N N . SER B 1 130 ? 15.922 -9.141 -10.336 1 97.25 130 SER B N 1
ATOM 2090 C CA . SER B 1 130 ? 14.516 -9.508 -10.18 1 97.25 130 SER B CA 1
ATOM 2091 C C . SER B 1 130 ? 13.758 -8.477 -9.367 1 97.25 130 SER B C 1
ATOM 2093 O O . SER B 1 130 ? 14.328 -7.824 -8.492 1 97.25 130 SER B O 1
ATOM 2095 N N . TRP B 1 131 ? 12.516 -8.328 -9.734 1 98.69 131 TRP B N 1
ATOM 2096 C CA . TRP B 1 131 ? 11.57 -7.586 -8.906 1 98.69 131 TRP B CA 1
ATOM 2097 C C . TRP B 1 131 ? 10.711 -8.539 -8.078 1 98.69 131 TRP B C 1
ATOM 2099 O O . TRP B 1 131 ? 10.055 -9.422 -8.625 1 98.69 131 TRP B O 1
ATOM 2109 N N . ILE B 1 132 ? 10.75 -8.312 -6.695 1 98.88 132 ILE B N 1
ATOM 2110 C CA . ILE B 1 132 ? 10.109 -9.211 -5.742 1 98.88 132 ILE B CA 1
ATOM 2111 C C . ILE B 1 132 ? 9.031 -8.461 -4.965 1 98.88 132 ILE B C 1
ATOM 2113 O O . ILE B 1 132 ? 9.258 -7.34 -4.496 1 98.88 132 ILE B O 1
ATOM 2117 N N . LEU B 1 133 ? 7.832 -9.055 -4.871 1 99 133 LEU B N 1
ATOM 2118 C CA . LEU B 1 133 ? 6.727 -8.406 -4.172 1 99 133 LEU B CA 1
ATOM 2119 C C . LEU B 1 133 ? 6.988 -8.352 -2.672 1 99 133 LEU B C 1
ATOM 2121 O O . LEU B 1 133 ? 7.223 -9.391 -2.043 1 99 133 LEU B O 1
ATOM 2125 N N . LEU B 1 134 ? 6.883 -7.148 -2.094 1 98.94 134 LEU B N 1
ATOM 2126 C CA . LEU B 1 134 ? 7.109 -6.953 -0.666 1 98.94 134 LEU B CA 1
ATOM 2127 C C . LEU B 1 134 ? 5.801 -6.652 0.056 1 98.94 134 LEU B C 1
ATOM 2129 O O . LEU B 1 134 ? 5.629 -7.02 1.221 1 98.94 134 LEU B O 1
ATOM 2133 N N . ALA B 1 135 ? 4.883 -5.965 -0.621 1 99 135 ALA B N 1
ATOM 2134 C CA . ALA B 1 135 ? 3.625 -5.625 0.04 1 99 135 ALA B CA 1
ATOM 2135 C C . ALA B 1 135 ? 2.502 -5.445 -0.978 1 99 135 ALA B C 1
ATOM 2137 O O . ALA B 1 135 ? 2.756 -5.145 -2.146 1 99 135 ALA B O 1
ATOM 2138 N N . ARG B 1 136 ? 1.313 -5.625 -0.539 1 99 136 ARG B N 1
ATOM 2139 C CA . ARG B 1 136 ? 0.077 -5.352 -1.266 1 99 136 ARG B CA 1
ATOM 2140 C C . ARG B 1 136 ? -0.981 -4.758 -0.344 1 99 136 ARG B C 1
ATOM 2142 O O . ARG B 1 136 ? -1.071 -5.129 0.828 1 99 136 ARG B O 1
ATOM 2149 N N . GLN B 1 137 ? -1.727 -3.814 -0.83 1 98.94 137 GLN B N 1
ATOM 2150 C CA . GLN B 1 137 ? -2.957 -3.408 -0.159 1 98.94 137 GLN B CA 1
ATOM 2151 C C . GLN B 1 137 ? -4.094 -3.217 -1.16 1 98.94 137 GLN B C 1
ATOM 2153 O O . GLN B 1 137 ? -4.008 -2.363 -2.047 1 98.94 137 GLN B O 1
ATOM 2158 N N . ALA B 1 138 ? -5.086 -4.082 -0.999 1 98.88 138 ALA B N 1
ATOM 2159 C CA . ALA B 1 138 ? -6.285 -3.941 -1.818 1 98.88 138 ALA B CA 1
ATOM 2160 C C . ALA B 1 138 ? -7.32 -3.055 -1.129 1 98.88 138 ALA B C 1
ATOM 2162 O O . ALA B 1 138 ? -7.305 -2.91 0.095 1 98.88 138 ALA B O 1
ATOM 2163 N N . TYR B 1 139 ? -8.133 -2.41 -1.921 1 98.81 139 TYR B N 1
ATOM 2164 C CA . TYR B 1 139 ? -9.312 -1.696 -1.446 1 98.81 139 TYR B CA 1
ATOM 2165 C C . TYR B 1 139 ? -10.508 -1.959 -2.352 1 98.81 139 TYR B C 1
ATOM 2167 O O . TYR B 1 139 ? -10.344 -2.27 -3.535 1 98.81 139 TYR B O 1
ATOM 2175 N N . LYS B 1 140 ? -11.672 -1.806 -1.751 1 97.44 140 LYS B N 1
ATOM 2176 C CA . LYS B 1 140 ? -12.898 -2.045 -2.5 1 97.44 140 LYS B CA 1
ATOM 2177 C C . LYS B 1 140 ? -13.18 -0.901 -3.471 1 97.44 140 LYS B C 1
ATOM 2179 O O . LYS B 1 140 ? -13.008 0.27 -3.127 1 97.44 140 LYS B O 1
ATOM 2184 N N . ARG B 1 141 ? -13.602 -1.324 -4.625 1 95.75 141 ARG B N 1
ATOM 2185 C CA . ARG B 1 141 ? -14.055 -0.342 -5.605 1 95.75 141 ARG B CA 1
ATOM 2186 C C . ARG B 1 141 ? -15.578 -0.306 -5.688 1 95.75 141 ARG B C 1
ATOM 2188 O O . ARG B 1 141 ? -16.234 -1.316 -5.445 1 95.75 141 ARG B O 1
#

InterPro domains:
  IPR027843 Domain of unknown function DUF4440 [PF14534] (28-132)
  IPR032710 NTF2-like domain superfamily [SSF54427] (25-138)

Solvent-accessible surface area (backbone atoms only — not comparable to full-atom values): 14944 Å² total; per-residue (Å²): 139,92,79,90,79,76,75,79,73,71,73,71,66,59,60,61,59,53,50,51,54,53,49,51,50,48,52,50,40,53,52,51,50,53,52,25,48,50,66,27,37,47,70,57,43,55,71,44,35,32,88,76,20,42,40,32,41,39,82,67,55,72,29,42,38,68,55,48,39,46,34,28,50,71,33,57,42,28,39,79,43,79,45,81,41,84,69,46,79,48,76,59,89,57,36,33,44,35,38,30,35,47,32,35,32,33,50,25,61,96,48,73,69,43,81,41,59,31,36,36,42,37,36,31,34,58,56,91,94,41,57,27,35,39,35,34,43,29,15,60,105,135,93,79,84,80,80,71,81,80,73,74,72,67,60,60,62,59,53,50,51,54,52,52,51,52,47,53,50,39,51,51,51,50,53,52,25,48,49,65,26,37,48,69,58,44,55,69,44,35,31,89,75,20,41,41,30,40,39,85,67,54,71,29,42,39,68,54,49,39,47,34,27,48,70,33,59,43,28,40,77,42,79,45,81,42,82,70,48,78,48,76,59,91,58,36,33,43,37,38,31,33,46,33,35,32,32,48,26,62,97,49,75,69,42,81,41,58,30,36,36,42,37,35,29,35,58,54,91,93,40,57,26,36,38,35,34,42,28,16,61,106

Radius of gyration: 22.23 Å; Cα contacts (8 Å, |Δi|>4): 548; chains: 2; bounding box: 68×56×60 Å

Sequence (282 aa):
MFKYFFTLCFLFSSALLAQDKQIVAVENAVTELVDAMVAGDASRLEKITDPNLSYGHSNGLIENQSEFIKALSSGVSNFTEIDIQNQTVSITGKTALVRHFLIGKTHNKDSAPGPVNLGVLTVWQKKGKSWILLARQAYKRMFKYFFTLCFLFSSALLAQDKQIVAVENAVTELVDAMVAGDASRLEKITDPNLSYGHSNGLIENQSEFIKALSSGVSNFTEIDIQNQTVSITGKTALVRHFLIGKTHNKDSAPGPVNLGVLTVWQKKGKSWILLARQAYKR

pLDDT: mean 90.33, std 17.82, range [31.34, 99.0]